Protein AF-G0Z186-F1 (afdb_monomer_lite)

Sequence (273 aa):
EGEIAPLYVSLSRSAPLPSEDYVRVVALSGAGDVSSDAPCVQKNARTDGNWKNGSCIQNLAESEGNEPVRHDFALHLRGARNCRLLDTMLDAYDLHMGAIDRDAIDGIAENKADRTGKDALGHLPPVVLPQATYKGCKALFLYLELITTRVPTTISKPLRAPIEELLQPWEMNFLLKDCMDDTTSRAISQQMNDGKESKTKGRKSVGDARTAYYSVIVNNAPESLNLITELAMLSDFLIVEPLRQLTCAFLASLALGASSEAELLRLCGLSRP

Structure (mmCIF, N/CA/C/O backbone):
data_AF-G0Z186-F1
#
_entry.id   AF-G0Z186-F1
#
loop_
_atom_site.group_PDB
_atom_site.id
_atom_site.type_symbol
_atom_site.label_atom_id
_atom_site.label_alt_id
_atom_site.label_comp_id
_atom_site.label_asym_id
_atom_site.label_entity_id
_atom_site.label_seq_id
_atom_site.pdbx_PDB_ins_code
_atom_site.Cartn_x
_atom_site.Cartn_y
_atom_site.Cartn_z
_atom_site.occupancy
_atom_site.B_iso_or_equiv
_atom_site.auth_seq_id
_atom_site.auth_comp_id
_atom_site.auth_asym_id
_atom_site.auth_atom_id
_atom_site.pdbx_PDB_model_num
ATOM 1 N N . GLU A 1 1 ? 12.779 22.677 -17.605 1.00 41.62 1 GLU A N 1
ATOM 2 C CA . GLU A 1 1 ? 12.864 21.599 -16.599 1.00 41.62 1 GLU A CA 1
ATOM 3 C C . GLU A 1 1 ? 12.148 20.396 -17.191 1.00 41.62 1 GLU A C 1
ATOM 5 O O . GLU A 1 1 ? 11.053 20.579 -17.705 1.00 41.62 1 GLU A O 1
ATOM 10 N N . GLY A 1 2 ? 12.810 19.241 -17.294 1.00 51.91 2 GLY A N 1
ATOM 11 C CA . GLY A 1 2 ? 12.202 18.046 -17.889 1.00 51.91 2 GLY A CA 1
ATOM 12 C C . GLY A 1 2 ? 11.134 17.475 -16.960 1.00 51.91 2 GLY A C 1
ATOM 13 O O . GLY A 1 2 ? 11.354 17.405 -15.753 1.00 51.91 2 GLY A O 1
ATOM 14 N N . GLU A 1 3 ? 9.980 17.109 -17.511 1.00 77.81 3 GLU A N 1
ATOM 15 C CA . GLU A 1 3 ? 8.891 16.479 -16.766 1.00 77.81 3 GLU A CA 1
ATOM 16 C C . GLU A 1 3 ? 9.373 15.138 -16.191 1.00 77.81 3 GLU A C 1
ATOM 18 O O . GLU A 1 3 ? 9.884 14.280 -16.912 1.00 77.81 3 GLU A O 1
ATOM 23 N N . ILE A 1 4 ? 9.275 14.977 -14.869 1.00 83.25 4 ILE A N 1
ATOM 24 C CA . ILE A 1 4 ? 9.652 13.737 -14.190 1.00 83.25 4 ILE A CA 1
ATOM 25 C C . ILE A 1 4 ? 8.641 12.665 -14.609 1.00 83.25 4 ILE A C 1
ATOM 27 O O . ILE A 1 4 ? 7.452 12.805 -14.330 1.00 83.25 4 ILE A O 1
ATOM 31 N N . ALA A 1 5 ? 9.110 11.591 -15.253 1.00 89.31 5 ALA A N 1
ATOM 32 C CA . ALA A 1 5 ? 8.256 10.489 -15.706 1.00 89.31 5 ALA A CA 1
ATOM 33 C C . ALA A 1 5 ? 7.377 9.951 -14.554 1.00 89.31 5 ALA A C 1
ATOM 35 O O . ALA A 1 5 ? 7.828 9.973 -13.410 1.00 89.31 5 ALA A O 1
ATOM 36 N N . PRO A 1 6 ? 6.146 9.469 -14.781 1.00 92.25 6 PRO A N 1
ATOM 37 C CA . PRO A 1 6 ? 5.281 8.979 -13.703 1.00 92.25 6 PRO A CA 1
ATOM 38 C C . PRO A 1 6 ? 5.853 7.717 -13.043 1.00 92.25 6 PRO A C 1
ATOM 40 O O . PRO A 1 6 ? 6.508 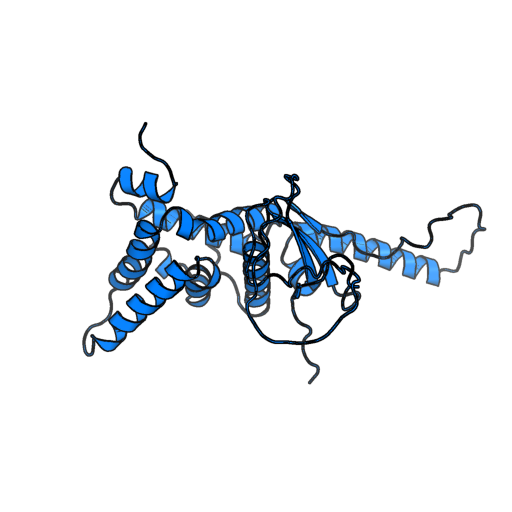6.910 -13.705 1.00 92.25 6 PRO A O 1
ATOM 43 N N . LEU A 1 7 ? 5.602 7.511 -11.742 1.00 93.44 7 LEU A N 1
ATOM 44 C CA . LEU A 1 7 ? 6.118 6.317 -11.060 1.00 93.44 7 LEU A CA 1
ATOM 45 C C . LEU A 1 7 ? 5.463 5.037 -11.583 1.00 93.44 7 LEU A C 1
ATOM 47 O O . LEU A 1 7 ? 6.131 4.013 -11.687 1.00 93.44 7 LEU A O 1
ATOM 51 N N . TYR A 1 8 ? 4.178 5.091 -11.924 1.00 95.44 8 TYR A N 1
ATOM 52 C CA . TYR A 1 8 ? 3.479 3.964 -12.517 1.00 95.44 8 TYR A CA 1
ATOM 53 C C . TYR A 1 8 ? 2.486 4.403 -13.592 1.00 95.44 8 TYR A C 1
ATOM 55 O O . TYR A 1 8 ? 2.009 5.538 -13.593 1.00 95.44 8 TYR A O 1
ATOM 63 N N . VAL A 1 9 ? 2.162 3.481 -14.497 1.00 94.06 9 VAL A N 1
ATOM 64 C CA . VAL A 1 9 ? 1.133 3.649 -15.529 1.00 94.06 9 VAL A CA 1
ATOM 65 C C . VAL A 1 9 ? 0.313 2.365 -15.619 1.00 94.06 9 VAL A C 1
ATOM 67 O O . VAL A 1 9 ? 0.881 1.280 -15.733 1.00 94.06 9 VAL A O 1
ATOM 70 N N . SER A 1 10 ? -1.016 2.465 -15.585 1.00 94.56 10 SER A N 1
ATOM 71 C CA . SER A 1 10 ? -1.890 1.320 -15.865 1.00 94.56 10 SER A CA 1
ATOM 72 C C . SER A 1 10 ? -1.813 0.952 -17.347 1.00 94.56 10 SER A C 1
ATOM 74 O O . SER A 1 10 ? -1.922 1.815 -18.218 1.00 94.56 10 SER A O 1
ATOM 76 N N . LEU A 1 11 ? -1.640 -0.331 -17.643 1.00 91.38 11 LEU A N 1
ATOM 77 C CA . LEU A 1 11 ? -1.480 -0.845 -18.998 1.00 91.38 11 LEU A CA 1
ATOM 78 C C . LEU A 1 11 ? -2.662 -1.724 -19.395 1.00 91.38 11 LEU A C 1
ATOM 80 O O . LEU A 1 11 ? -3.276 -2.405 -18.575 1.00 91.38 11 LEU A O 1
ATOM 84 N N . SER A 1 12 ? -2.925 -1.792 -20.699 1.00 89.31 12 SER A N 1
ATOM 85 C CA . SER A 1 12 ? -3.661 -2.927 -21.248 1.00 89.31 12 SER A CA 1
ATOM 86 C C . SER A 1 12 ? -2.749 -4.165 -21.304 1.00 89.31 12 SER A C 1
ATOM 88 O O . SER A 1 12 ? -1.520 -4.053 -21.351 1.00 89.31 12 SER A O 1
ATOM 90 N N . ARG A 1 13 ? -3.350 -5.365 -21.318 1.00 83.56 13 ARG A N 1
ATOM 91 C CA . ARG A 1 13 ? -2.680 -6.681 -21.182 1.00 83.56 13 ARG A CA 1
ATOM 92 C C . ARG A 1 13 ? -1.491 -6.916 -22.130 1.00 83.56 13 ARG A C 1
ATOM 94 O O . ARG A 1 13 ? -0.642 -7.756 -21.848 1.00 83.56 13 ARG A O 1
ATOM 101 N N . SER A 1 14 ? -1.431 -6.195 -23.247 1.00 83.69 14 SER A N 1
ATOM 102 C CA . SER A 1 14 ? -0.386 -6.308 -24.270 1.00 83.69 14 SER A CA 1
ATOM 103 C C . SER A 1 14 ? 0.192 -4.962 -24.721 1.00 83.69 14 SER A C 1
ATOM 105 O O . SER A 1 14 ? 0.890 -4.922 -25.731 1.00 83.69 14 SER A O 1
ATOM 107 N N . ALA A 1 15 ? -0.107 -3.855 -24.030 1.00 88.88 15 ALA A N 1
ATOM 108 C CA . ALA A 1 15 ? 0.520 -2.569 -24.348 1.00 88.88 15 ALA A CA 1
ATOM 109 C C . ALA A 1 15 ? 2.038 -2.658 -24.136 1.00 88.88 15 ALA A C 1
ATOM 111 O O . ALA A 1 15 ? 2.442 -3.303 -23.174 1.00 88.88 15 ALA A O 1
ATOM 112 N N . PRO A 1 16 ? 2.886 -2.027 -24.964 1.00 89.25 16 PRO A N 1
ATOM 113 C CA . PRO A 1 16 ? 4.318 -1.935 -24.681 1.00 89.25 16 PRO A CA 1
ATOM 114 C C . PRO A 1 16 ? 4.583 -1.136 -23.395 1.00 89.25 16 PRO A C 1
ATOM 116 O O . PRO A 1 16 ? 3.726 -0.381 -22.929 1.00 89.25 16 PRO A O 1
ATOM 119 N N . LEU A 1 17 ? 5.768 -1.320 -22.807 1.00 91.00 17 LEU A N 1
ATOM 120 C CA . LEU A 1 17 ? 6.222 -0.464 -21.709 1.00 91.00 17 LEU A CA 1
ATOM 121 C C . LEU A 1 17 ? 6.511 0.956 -22.235 1.00 91.00 17 LEU A C 1
ATOM 123 O O . LEU A 1 17 ? 6.906 1.088 -23.394 1.00 91.00 17 LEU A O 1
ATOM 127 N N . PRO A 1 18 ? 6.329 2.009 -21.414 1.00 90.75 18 PRO A N 1
ATOM 128 C CA . PRO A 1 18 ? 6.588 3.385 -21.845 1.00 90.75 18 PRO A CA 1
ATOM 129 C C . PRO A 1 18 ? 8.048 3.643 -22.243 1.00 90.75 18 PRO A C 1
ATOM 131 O O . PRO A 1 18 ? 8.306 4.374 -23.196 1.00 90.75 18 PRO A O 1
ATOM 134 N N . SER A 1 19 ? 8.992 3.044 -21.516 1.00 90.50 19 SER A N 1
ATOM 135 C CA . SER A 1 19 ? 10.431 3.064 -21.793 1.00 90.50 19 SER A CA 1
ATOM 136 C C . SER A 1 19 ? 11.108 1.857 -21.130 1.00 90.50 19 SER A C 1
ATOM 138 O O . SER A 1 19 ? 10.454 1.075 -20.434 1.00 90.50 19 SER A O 1
ATOM 140 N N . GLU A 1 20 ? 12.419 1.719 -21.329 1.00 87.00 20 GLU A N 1
ATOM 141 C CA . GLU A 1 20 ? 13.260 0.706 -20.673 1.00 87.00 20 GLU A CA 1
ATOM 142 C C . GLU A 1 20 ? 13.394 0.934 -19.156 1.00 87.00 20 GLU A C 1
ATOM 144 O O . GLU A 1 20 ? 13.693 0.005 -18.410 1.00 87.00 20 GLU A O 1
ATOM 149 N N . ASP A 1 21 ? 13.064 2.138 -18.675 1.00 90.38 21 ASP A N 1
ATOM 150 C CA . ASP A 1 21 ? 13.058 2.497 -17.252 1.00 90.38 21 ASP A CA 1
ATOM 151 C C . ASP A 1 21 ? 11.814 2.002 -16.501 1.00 90.38 21 ASP A C 1
ATOM 153 O O . ASP A 1 21 ? 11.547 2.441 -15.374 1.00 90.38 21 ASP A O 1
ATOM 157 N N . TYR A 1 22 ? 11.039 1.094 -17.095 1.00 92.81 22 TYR A N 1
ATOM 158 C CA . TYR A 1 22 ? 9.865 0.488 -16.481 1.00 92.81 22 TYR A CA 1
ATOM 159 C C . TYR A 1 22 ? 9.968 -1.034 -16.463 1.00 92.81 22 TYR A C 1
ATOM 161 O O . TYR A 1 22 ? 10.410 -1.666 -17.415 1.00 92.81 22 TYR A O 1
ATOM 169 N N . VAL A 1 23 ? 9.459 -1.635 -15.391 1.00 92.75 23 VAL A N 1
ATOM 170 C CA . VAL A 1 23 ? 9.206 -3.072 -15.287 1.00 92.75 23 VAL A CA 1
ATOM 171 C C . VAL A 1 23 ? 7.702 -3.325 -15.334 1.00 92.75 23 VAL A C 1
ATOM 173 O O . VAL A 1 23 ? 6.908 -2.567 -14.770 1.00 92.75 23 VAL A O 1
ATOM 176 N N . ARG A 1 24 ? 7.283 -4.396 -16.015 1.00 94.44 24 ARG A N 1
ATOM 177 C CA . ARG A 1 24 ? 5.875 -4.807 -16.004 1.00 94.44 24 ARG A CA 1
ATOM 178 C C . ARG A 1 24 ? 5.545 -5.478 -14.676 1.00 94.44 24 ARG A C 1
ATOM 180 O O . ARG A 1 24 ? 6.165 -6.478 -14.330 1.00 94.44 24 ARG A O 1
ATOM 187 N N . VAL A 1 25 ? 4.518 -4.991 -13.993 1.00 94.50 25 VAL A N 1
ATOM 188 C CA . VAL A 1 25 ? 3.918 -5.635 -12.820 1.00 94.50 25 VAL A CA 1
ATOM 189 C C . VAL A 1 25 ? 2.532 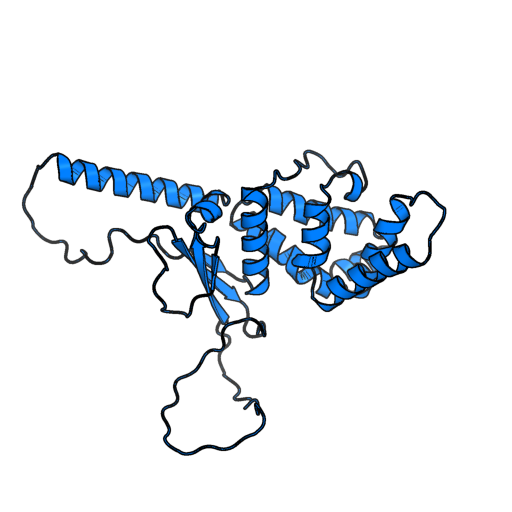-6.142 -13.206 1.00 94.50 25 VAL A C 1
ATOM 191 O O . VAL A 1 25 ? 1.738 -5.408 -13.787 1.00 94.50 25 VAL A O 1
ATOM 194 N N . VAL A 1 26 ? 2.247 -7.407 -12.919 1.00 94.31 26 VAL A N 1
ATOM 195 C CA . VAL A 1 26 ? 0.994 -8.089 -13.247 1.00 94.31 26 VAL A CA 1
ATOM 196 C C . VAL A 1 26 ? 0.317 -8.502 -11.950 1.00 94.31 26 VAL A C 1
ATOM 198 O O . VAL A 1 26 ? 0.780 -9.416 -11.274 1.00 94.31 26 VAL A O 1
ATOM 201 N N . ALA A 1 27 ? -0.783 -7.844 -11.611 1.00 94.25 27 ALA A N 1
ATOM 202 C CA . ALA A 1 27 ? -1.617 -8.192 -10.472 1.00 94.25 27 ALA A CA 1
ATOM 203 C C . ALA A 1 27 ? -2.706 -9.179 -10.899 1.00 94.25 27 ALA A C 1
ATOM 205 O O . ALA A 1 27 ? -3.313 -9.019 -11.962 1.00 94.25 27 ALA A O 1
ATOM 206 N N . LEU A 1 28 ? -2.924 -10.211 -10.087 1.00 92.31 28 LEU A N 1
ATOM 207 C CA . LEU A 1 28 ? -3.943 -11.233 -10.317 1.00 92.31 28 LEU A CA 1
ATOM 208 C C . LEU A 1 28 ? -4.931 -11.230 -9.149 1.00 92.31 28 LEU A C 1
ATOM 210 O O . LEU A 1 28 ? -4.576 -11.702 -8.073 1.00 92.31 28 LEU A O 1
ATOM 214 N N . SER A 1 29 ? -6.154 -10.747 -9.353 1.00 90.25 29 SER A N 1
ATOM 215 C CA . SER A 1 29 ? -7.213 -10.727 -8.338 1.00 90.25 29 SER A CA 1
ATOM 216 C C . SER A 1 29 ? -8.284 -11.793 -8.590 1.00 90.25 29 SER A C 1
ATOM 218 O O . SER A 1 29 ? -8.314 -12.450 -9.633 1.00 90.25 29 SER A O 1
ATOM 220 N N . GLY A 1 30 ? -9.146 -12.034 -7.599 1.00 84.75 30 GLY A N 1
ATOM 221 C CA . GLY A 1 30 ? -10.257 -12.980 -7.729 1.00 84.75 30 GLY A CA 1
ATOM 222 C C . GLY A 1 30 ? -11.355 -12.470 -8.671 1.00 84.75 30 GLY A C 1
ATOM 223 O O . GLY A 1 30 ? -11.516 -11.267 -8.850 1.00 84.75 30 GLY A O 1
ATOM 224 N N . ALA A 1 31 ? -12.163 -13.380 -9.224 1.00 69.06 31 ALA A N 1
ATOM 225 C CA . ALA A 1 31 ? -13.213 -13.076 -10.209 1.00 69.06 31 ALA A CA 1
ATOM 226 C C . ALA A 1 31 ? -14.277 -12.045 -9.755 1.00 69.06 31 ALA A C 1
ATOM 228 O O . ALA A 1 31 ? -14.996 -11.501 -10.589 1.00 69.06 31 ALA A O 1
ATOM 229 N N . GLY A 1 32 ? -14.382 -11.762 -8.450 1.00 62.66 32 GLY A N 1
ATOM 230 C CA . GLY A 1 32 ? -15.297 -10.761 -7.884 1.00 62.66 32 GLY A CA 1
ATOM 231 C C . GLY A 1 32 ? -14.723 -9.343 -7.749 1.00 62.66 32 GLY A C 1
ATOM 232 O O . GLY A 1 32 ? -15.467 -8.429 -7.401 1.00 62.66 32 GLY A O 1
ATOM 233 N N . ASP A 1 33 ? -13.430 -9.136 -8.009 1.00 61.00 33 ASP A N 1
ATOM 234 C CA . ASP A 1 33 ? -12.765 -7.837 -7.861 1.00 61.00 33 ASP A CA 1
ATOM 235 C C . ASP A 1 33 ? -12.838 -7.029 -9.167 1.00 61.00 33 ASP A C 1
ATOM 237 O O . ASP A 1 33 ? -11.895 -6.953 -9.954 1.00 61.00 33 ASP A O 1
ATOM 241 N N . VAL A 1 34 ? -14.009 -6.444 -9.435 1.00 57.22 34 VAL A N 1
ATOM 242 C CA . VAL A 1 34 ? -14.207 -5.533 -10.571 1.00 57.22 34 VAL A CA 1
ATOM 243 C C . VAL A 1 34 ? -14.101 -4.094 -10.072 1.00 57.22 34 VAL A C 1
ATOM 245 O O . VAL A 1 34 ? -15.082 -3.478 -9.660 1.00 57.22 34 VAL A O 1
ATOM 248 N N . SER A 1 35 ? -12.892 -3.534 -10.107 1.00 57.22 35 SER A N 1
ATOM 249 C CA . SER A 1 35 ? -12.695 -2.108 -9.829 1.00 57.22 35 SER A CA 1
ATOM 250 C C . SER A 1 35 ? -13.291 -1.249 -10.953 1.00 57.22 35 SER A C 1
ATOM 252 O O . SER A 1 35 ? -12.921 -1.405 -12.116 1.00 57.22 35 SER A O 1
ATOM 254 N N . SER A 1 36 ? -14.157 -0.287 -10.607 1.00 50.50 36 SER A N 1
ATOM 255 C CA . SER A 1 36 ? -14.698 0.708 -11.556 1.00 50.50 36 SER A CA 1
ATOM 256 C C . SER A 1 36 ? -13.617 1.605 -12.180 1.00 50.50 36 SER A C 1
ATOM 258 O O . SER A 1 36 ? -13.869 2.223 -13.212 1.00 50.50 36 SER A O 1
ATOM 260 N N . ASP A 1 37 ? -12.433 1.675 -11.562 1.00 52.28 37 ASP A N 1
ATOM 261 C CA . ASP A 1 37 ? -11.278 2.451 -12.032 1.00 52.28 37 ASP A CA 1
ATOM 262 C C . ASP A 1 37 ? -10.345 1.643 -12.952 1.00 52.28 37 ASP A C 1
ATOM 264 O O . ASP A 1 37 ? -9.356 2.182 -13.458 1.00 52.28 37 ASP A O 1
ATOM 268 N N . ALA A 1 38 ? -10.603 0.345 -13.148 1.00 53.50 38 ALA A N 1
ATOM 269 C CA . ALA A 1 38 ? -9.823 -0.456 -14.079 1.00 53.50 38 ALA A CA 1
ATOM 270 C C . ALA A 1 38 ? -10.178 -0.055 -15.525 1.00 53.50 38 ALA A C 1
ATOM 272 O O . ALA A 1 38 ? -11.363 0.087 -15.845 1.00 53.50 38 ALA A O 1
ATOM 273 N N . PRO A 1 39 ? -9.194 0.118 -16.431 1.00 46.00 39 PRO A N 1
ATOM 274 C CA . PRO A 1 39 ? -9.487 0.393 -17.831 1.00 46.00 39 PRO A CA 1
ATOM 275 C C . PRO A 1 39 ? -10.373 -0.723 -18.397 1.00 46.00 39 PRO A C 1
ATOM 277 O O . PRO A 1 39 ? -10.009 -1.899 -18.376 1.00 46.00 39 PRO A O 1
ATOM 280 N N . CYS A 1 40 ? -11.567 -0.342 -18.858 1.00 39.34 40 CYS A N 1
ATOM 281 C CA . CYS A 1 40 ? -12.573 -1.276 -19.346 1.00 39.34 40 CYS A CA 1
ATOM 282 C C . CYS A 1 40 ? -12.013 -2.167 -20.467 1.00 39.34 40 CYS A C 1
ATOM 284 O O . CYS A 1 40 ? -11.443 -1.695 -21.454 1.00 39.34 40 CYS A O 1
ATOM 286 N N . VAL A 1 41 ? -12.177 -3.482 -20.313 1.00 42.69 41 VAL A N 1
ATOM 287 C CA . VAL A 1 41 ? -11.802 -4.465 -21.330 1.00 42.69 41 VAL A CA 1
ATOM 288 C C . VAL A 1 41 ? -12.782 -4.332 -22.495 1.00 42.69 41 VAL A C 1
ATOM 290 O O . VAL A 1 41 ? -13.870 -4.904 -22.473 1.00 42.69 41 VAL A O 1
ATOM 293 N N . GLN A 1 42 ? -12.409 -3.586 -23.534 1.00 34.31 42 GLN A N 1
ATOM 294 C CA . GLN A 1 42 ? -13.113 -3.659 -24.811 1.00 34.31 42 GLN A CA 1
ATOM 295 C C . GLN A 1 42 ? -12.794 -5.013 -25.455 1.00 34.31 42 GLN A C 1
ATOM 297 O O . GLN A 1 42 ? -11.781 -5.189 -26.133 1.00 34.31 42 GLN A O 1
ATOM 302 N N . LYS A 1 43 ? -13.659 -6.008 -25.227 1.00 36.03 43 LYS A N 1
ATOM 303 C CA . LYS A 1 43 ? -13.730 -7.172 -26.113 1.00 36.03 43 LYS A CA 1
ATOM 304 C C . LYS A 1 43 ? -14.195 -6.654 -27.474 1.00 36.03 43 LYS A C 1
ATOM 306 O O . LYS A 1 43 ? -15.353 -6.280 -27.633 1.00 36.03 43 LYS A O 1
ATOM 311 N N . ASN A 1 44 ? -13.283 -6.617 -28.442 1.00 31.12 44 ASN A N 1
ATOM 312 C CA . ASN A 1 44 ? -13.578 -6.285 -29.834 1.00 31.12 44 ASN A CA 1
ATOM 313 C C . ASN A 1 44 ? -14.512 -7.344 -30.443 1.00 31.12 44 ASN A C 1
ATOM 315 O O . ASN A 1 44 ? -14.057 -8.284 -31.093 1.00 31.12 44 ASN A O 1
ATOM 319 N N . ALA A 1 45 ? -15.820 -7.193 -30.247 1.00 34.00 45 ALA A N 1
ATOM 320 C CA . ALA A 1 45 ? -16.820 -7.850 -31.072 1.00 34.00 45 ALA A CA 1
ATOM 321 C C . ALA A 1 45 ? -17.041 -6.979 -32.314 1.00 34.00 45 ALA A C 1
ATOM 323 O O . ALA A 1 45 ? -17.610 -5.890 -32.245 1.00 34.00 45 ALA A O 1
ATOM 324 N N . ARG A 1 46 ? -16.532 -7.446 -33.457 1.00 40.09 46 ARG A N 1
ATOM 325 C CA . ARG A 1 46 ? -16.867 -6.893 -34.771 1.00 40.09 46 ARG A CA 1
ATOM 326 C C . ARG A 1 46 ? -18.364 -7.087 -35.007 1.00 40.09 46 ARG A C 1
ATOM 328 O O . ARG A 1 46 ? -18.789 -8.222 -35.187 1.00 40.09 46 ARG A O 1
ATOM 335 N N . THR A 1 47 ? -19.119 -5.998 -35.071 1.00 33.66 47 THR A N 1
ATOM 336 C CA . THR A 1 47 ? -20.421 -5.978 -35.747 1.00 33.66 47 THR A CA 1
ATOM 337 C C . THR A 1 47 ? -20.739 -4.558 -36.187 1.00 33.66 47 THR A C 1
ATOM 339 O O . THR A 1 47 ? -20.733 -3.629 -35.382 1.00 33.66 47 THR A O 1
ATOM 342 N N . ASP A 1 48 ? -20.965 -4.416 -37.488 1.00 36.34 48 ASP A N 1
ATOM 343 C CA . ASP A 1 48 ? -21.425 -3.210 -38.161 1.00 36.34 48 ASP A CA 1
ATOM 344 C C . ASP A 1 48 ? -22.771 -2.718 -37.607 1.00 36.34 48 ASP A C 1
ATOM 346 O O . ASP A 1 48 ? -23.662 -3.521 -37.333 1.00 36.34 48 ASP A O 1
ATOM 350 N N . GLY A 1 49 ? -22.957 -1.393 -37.553 1.00 31.80 49 GLY A N 1
ATOM 351 C CA . GLY A 1 49 ? -24.294 -0.790 -37.609 1.00 31.80 49 GLY A CA 1
ATOM 352 C C . GLY A 1 49 ? -24.650 0.241 -36.532 1.00 31.80 49 GLY A C 1
ATOM 353 O O . GLY A 1 49 ? -25.076 -0.110 -35.444 1.00 31.80 49 GLY A O 1
ATOM 354 N N . ASN A 1 50 ? -24.598 1.510 -36.948 1.00 29.03 50 ASN A N 1
ATOM 355 C CA . ASN A 1 50 ? -25.536 2.614 -36.677 1.00 29.03 50 ASN A CA 1
ATOM 356 C C . ASN A 1 50 ? -25.824 3.101 -35.231 1.00 29.03 50 ASN A C 1
ATOM 358 O O . ASN A 1 50 ? -26.177 2.363 -34.320 1.00 29.03 50 ASN A O 1
ATOM 362 N N . TRP A 1 51 ? -25.749 4.424 -35.065 1.00 39.47 51 TRP A N 1
ATOM 363 C CA . TRP A 1 51 ? -25.905 5.178 -33.816 1.00 39.47 51 TRP A CA 1
ATOM 364 C C . TRP A 1 51 ? -27.333 5.171 -33.240 1.00 39.47 51 TRP A C 1
ATOM 366 O O . TRP A 1 51 ? -28.286 5.366 -33.996 1.00 39.47 51 TRP A O 1
ATOM 376 N N . LYS A 1 52 ? -27.462 5.138 -31.897 1.00 29.53 52 LYS A N 1
ATOM 377 C CA . LYS A 1 52 ? -28.219 6.121 -31.076 1.00 29.53 52 LYS A CA 1
ATOM 378 C C . LYS A 1 52 ? -28.171 5.810 -29.564 1.00 29.53 52 LYS A C 1
ATOM 380 O O . LYS A 1 52 ? -28.168 4.659 -29.161 1.00 29.53 52 LYS A O 1
ATOM 385 N N . ASN A 1 53 ? -28.139 6.891 -28.778 1.00 33.59 53 ASN A N 1
ATOM 386 C CA . ASN A 1 53 ? -28.236 7.040 -27.316 1.00 33.59 53 ASN A CA 1
ATOM 387 C C . ASN A 1 53 ? -28.765 5.863 -26.470 1.00 33.59 53 ASN A C 1
ATOM 389 O O . ASN A 1 53 ? -29.848 5.350 -26.729 1.00 33.59 53 ASN A O 1
ATOM 393 N N . GLY A 1 54 ? -28.135 5.682 -25.302 1.00 27.69 54 GLY A N 1
ATOM 394 C CA . GLY A 1 54 ? -28.832 5.306 -24.068 1.00 27.69 54 GLY A CA 1
ATOM 395 C C . GLY A 1 54 ? -28.309 4.054 -23.373 1.00 27.69 54 GLY A C 1
ATOM 396 O O . GLY A 1 54 ? -28.312 2.981 -23.953 1.00 27.69 54 GLY A O 1
ATOM 397 N N . SER A 1 55 ? -27.981 4.220 -22.087 1.00 28.23 55 SER A N 1
ATOM 398 C CA . SER A 1 55 ? -27.859 3.170 -21.071 1.00 28.23 55 SER A CA 1
ATOM 399 C C . SER A 1 55 ? -26.782 2.106 -21.312 1.00 28.23 55 SER A C 1
ATOM 401 O O . SER A 1 55 ? -26.895 1.245 -22.180 1.00 28.23 55 SER A O 1
ATOM 403 N N . CYS A 1 56 ? -25.756 2.114 -20.459 1.00 30.72 56 CYS A N 1
ATOM 404 C CA . CYS A 1 56 ? -24.866 0.973 -20.273 1.00 30.72 56 CYS A CA 1
ATOM 405 C C . CYS A 1 56 ? -25.682 -0.173 -19.645 1.00 30.72 56 CYS A C 1
ATOM 407 O O . CYS A 1 56 ? -25.712 -0.340 -18.427 1.00 30.72 56 CYS A O 1
ATOM 409 N N . ILE A 1 57 ? -26.429 -0.907 -20.473 1.00 33.00 57 ILE A N 1
ATOM 410 C CA . ILE A 1 57 ? -27.077 -2.153 -20.075 1.00 33.00 57 ILE A CA 1
ATOM 411 C C . ILE A 1 57 ? -25.965 -3.189 -19.940 1.00 33.00 57 ILE A C 1
ATOM 413 O O . ILE A 1 57 ? -25.390 -3.652 -20.925 1.00 33.00 57 ILE A O 1
ATOM 417 N N . GLN A 1 58 ? -25.644 -3.501 -18.686 1.00 38.94 58 GLN A N 1
ATOM 418 C CA . GLN A 1 58 ? -24.816 -4.632 -18.301 1.00 38.94 58 GLN A CA 1
ATOM 419 C C . GLN A 1 58 ? -25.515 -5.909 -18.769 1.00 38.94 58 GLN A C 1
ATOM 421 O O . GLN A 1 58 ? -26.472 -6.369 -18.149 1.00 38.94 58 GLN A O 1
ATOM 426 N N . ASN A 1 59 ? -25.045 -6.488 -19.870 1.00 30.33 59 ASN A N 1
ATOM 427 C CA . ASN A 1 59 ? -25.364 -7.873 -20.166 1.00 30.33 59 ASN A CA 1
ATOM 428 C C . ASN A 1 59 ? -24.513 -8.742 -19.242 1.00 30.33 59 ASN A C 1
ATOM 430 O O . ASN A 1 59 ? -23.324 -8.957 -19.479 1.00 30.33 59 ASN A O 1
ATOM 434 N N . LEU A 1 60 ? -25.169 -9.195 -18.173 1.00 41.66 60 LEU A N 1
ATOM 435 C CA . LEU A 1 60 ? -24.829 -10.377 -17.398 1.00 41.66 60 LEU A CA 1
ATOM 436 C C . LEU A 1 60 ? -24.751 -11.559 -18.381 1.00 41.66 60 LEU A C 1
ATOM 438 O O . LEU A 1 60 ? -25.746 -12.209 -18.687 1.00 41.66 60 LEU A O 1
ATOM 442 N N . ALA A 1 61 ? -23.576 -11.783 -18.953 1.00 33.31 61 ALA A N 1
ATOM 443 C CA . ALA A 1 61 ? -23.223 -13.082 -19.487 1.00 33.31 61 ALA A CA 1
ATOM 444 C C . ALA A 1 61 ? -22.373 -13.737 -18.407 1.00 33.31 61 ALA A C 1
ATOM 446 O O . ALA A 1 61 ? -21.232 -13.332 -18.180 1.00 33.31 61 ALA A O 1
ATOM 447 N N . GLU A 1 62 ? -22.988 -14.685 -17.706 1.00 39.94 62 GLU A N 1
ATOM 448 C CA . GLU A 1 62 ? -22.332 -15.659 -16.844 1.00 39.94 62 GLU A CA 1
ATOM 449 C C . GLU A 1 62 ? -21.135 -16.239 -17.606 1.00 39.94 62 GLU A C 1
ATOM 451 O O . GLU A 1 62 ? -21.274 -17.077 -18.495 1.00 39.94 62 GLU A O 1
ATOM 456 N N . SER A 1 63 ? -19.943 -15.720 -17.318 1.00 35.59 63 SER A N 1
ATOM 457 C CA . SER A 1 63 ? -18.709 -16.336 -17.774 1.00 35.59 63 SER A CA 1
ATOM 458 C C . SER A 1 63 ? -18.405 -17.436 -16.775 1.00 35.59 63 SER A C 1
ATOM 460 O O . SER A 1 63 ? -17.832 -17.183 -15.717 1.00 35.59 63 SER A O 1
ATOM 462 N N . GLU A 1 64 ? -18.816 -18.656 -17.108 1.00 41.62 64 GLU A N 1
ATOM 463 C CA . GLU A 1 64 ? -18.208 -19.864 -16.564 1.00 41.62 64 GLU A CA 1
ATOM 464 C C . GLU A 1 64 ? -16.686 -19.740 -16.714 1.00 41.62 64 GLU A C 1
ATOM 466 O O . GLU A 1 64 ? -16.143 -19.737 -17.818 1.00 41.62 64 GLU A O 1
ATOM 471 N N . GLY A 1 65 ? -15.995 -19.539 -15.596 1.00 42.78 65 GLY A N 1
ATOM 472 C CA . GLY A 1 65 ? -14.554 -19.350 -15.583 1.00 42.78 65 GLY A CA 1
ATOM 473 C C . GLY A 1 65 ? -14.128 -18.620 -14.327 1.00 42.78 65 GLY A C 1
ATOM 474 O O . GLY A 1 65 ? -14.152 -17.397 -14.268 1.00 42.78 65 GLY A O 1
ATOM 475 N N . ASN A 1 66 ? -13.689 -19.389 -13.336 1.00 61.34 66 ASN A N 1
ATOM 476 C CA . ASN A 1 66 ? -13.032 -18.929 -12.113 1.00 61.34 66 ASN A CA 1
ATOM 477 C C . ASN A 1 66 ? -11.626 -18.348 -12.420 1.00 61.34 66 ASN A C 1
ATOM 479 O O . ASN A 1 66 ? -10.667 -18.598 -11.692 1.00 61.34 66 ASN A O 1
ATOM 483 N N . GLU A 1 67 ? -11.465 -17.679 -13.569 1.00 74.12 67 GLU A N 1
ATOM 484 C CA . GLU A 1 67 ? -10.190 -17.130 -14.008 1.00 74.12 67 GLU A CA 1
ATOM 485 C C . GLU A 1 67 ? -9.871 -15.869 -13.199 1.00 74.12 67 GLU A C 1
ATOM 487 O O . GLU A 1 67 ? -10.745 -15.016 -13.012 1.00 74.12 67 GLU A O 1
ATOM 492 N N . PRO A 1 68 ? -8.626 -15.728 -12.715 1.00 82.19 68 PRO A N 1
ATOM 493 C CA . PRO A 1 68 ? -8.220 -14.529 -12.007 1.00 82.19 68 PRO A CA 1
ATOM 494 C C . PRO A 1 68 ? -8.292 -13.312 -12.935 1.00 82.19 68 PRO A C 1
ATOM 496 O O . PRO A 1 68 ? -7.871 -13.361 -14.096 1.00 82.19 68 PRO A O 1
ATOM 499 N N . VAL A 1 69 ? -8.796 -12.197 -12.408 1.00 89.75 69 VAL A N 1
ATOM 500 C CA . VAL A 1 69 ? -8.794 -10.913 -13.107 1.00 89.75 69 VAL A CA 1
ATOM 501 C C . VAL A 1 69 ? -7.357 -10.404 -13.145 1.00 89.75 69 VAL A C 1
ATOM 503 O O . VAL A 1 69 ? -6.662 -10.359 -12.133 1.00 89.75 69 VAL A O 1
ATOM 506 N N . ARG A 1 70 ? -6.881 -10.058 -14.341 1.00 91.75 70 ARG A N 1
ATOM 507 C CA . ARG A 1 70 ? -5.500 -9.629 -14.573 1.00 91.75 70 ARG A CA 1
ATOM 508 C C . ARG A 1 70 ? -5.428 -8.119 -14.781 1.00 91.75 70 ARG A C 1
ATOM 510 O O . ARG A 1 70 ? -6.072 -7.597 -15.692 1.00 91.75 70 ARG A O 1
ATOM 517 N N . HIS A 1 71 ? -4.569 -7.455 -14.014 1.00 93.75 71 HIS A N 1
ATOM 518 C CA . HIS A 1 71 ? -4.244 -6.039 -14.166 1.00 93.75 71 HIS A CA 1
ATOM 519 C C . HIS A 1 71 ? -2.754 -5.864 -14.455 1.00 93.75 71 HIS A C 1
ATOM 521 O O . HIS A 1 71 ? -1.908 -6.378 -13.725 1.00 93.75 71 HIS A O 1
ATOM 527 N N . ASP A 1 72 ? -2.429 -5.123 -15.510 1.00 94.75 72 ASP A N 1
ATOM 528 C CA . ASP A 1 72 ? -1.051 -4.860 -15.908 1.00 94.75 72 ASP A CA 1
ATOM 529 C C . ASP A 1 72 ? -0.683 -3.411 -15.573 1.00 94.75 72 ASP A C 1
ATOM 531 O O . ASP A 1 72 ? -1.445 -2.480 -15.833 1.00 94.75 72 ASP A O 1
ATOM 535 N N . PHE A 1 73 ? 0.520 -3.221 -15.046 1.00 96.38 73 PHE A N 1
ATOM 536 C CA . PHE A 1 73 ? 1.092 -1.922 -14.719 1.00 96.38 73 PHE A CA 1
ATOM 537 C C . PHE A 1 73 ? 2.521 -1.831 -15.256 1.00 96.38 73 PHE A C 1
ATOM 539 O O . PHE A 1 73 ? 3.250 -2.823 -15.286 1.00 96.38 73 PHE A O 1
ATOM 546 N N . ALA A 1 74 ? 2.938 -0.635 -15.654 1.00 95.88 74 ALA A N 1
ATOM 547 C CA . ALA A 1 74 ? 4.341 -0.272 -15.787 1.00 95.88 74 ALA A CA 1
ATOM 548 C C . ALA A 1 74 ? 4.765 0.394 -14.477 1.00 95.88 74 ALA A C 1
ATOM 550 O O . ALA A 1 74 ? 4.201 1.431 -14.141 1.00 95.88 74 ALA A O 1
ATOM 551 N N . LEU A 1 75 ? 5.737 -0.163 -13.756 1.00 96.00 75 LEU A N 1
ATOM 552 C CA . LEU A 1 75 ? 6.348 0.459 -12.578 1.00 96.00 75 LEU A CA 1
ATOM 553 C C . LEU A 1 75 ? 7.744 0.956 -12.947 1.00 96.00 75 LEU A C 1
ATOM 555 O O . LEU A 1 75 ? 8.570 0.182 -13.421 1.00 96.00 75 LEU A O 1
ATOM 559 N N . HIS A 1 76 ? 8.021 2.234 -12.729 1.00 95.06 76 HIS A N 1
ATOM 560 C CA . HIS A 1 76 ? 9.326 2.813 -13.016 1.00 95.06 76 HIS A CA 1
ATOM 561 C C . HIS A 1 76 ? 10.387 2.198 -12.092 1.00 95.06 76 HIS A C 1
ATOM 563 O O . HIS A 1 76 ? 10.152 2.042 -10.890 1.00 95.06 76 HIS A O 1
ATOM 569 N N . LEU A 1 77 ? 11.583 1.919 -12.624 1.00 92.38 77 LEU A N 1
ATOM 570 C CA . LEU A 1 77 ? 12.727 1.378 -11.880 1.00 92.38 77 LEU A CA 1
ATOM 571 C C . LEU A 1 77 ? 13.010 2.120 -10.565 1.00 92.38 77 LEU A C 1
ATOM 573 O O . LEU A 1 77 ? 13.277 1.480 -9.555 1.00 92.38 77 LEU A O 1
ATOM 577 N N . ARG A 1 78 ? 12.864 3.451 -10.524 1.00 92.19 78 ARG A N 1
ATOM 578 C CA . ARG A 1 78 ? 13.045 4.238 -9.290 1.00 92.19 78 ARG A CA 1
ATOM 579 C C . ARG A 1 78 ? 12.097 3.814 -8.157 1.00 92.19 78 ARG A C 1
ATOM 581 O O . ARG A 1 78 ? 12.465 3.866 -6.992 1.00 92.19 78 ARG A O 1
ATOM 588 N N . GLY A 1 79 ? 10.876 3.393 -8.493 1.00 92.12 79 GLY A N 1
ATOM 589 C CA . GLY A 1 79 ? 9.906 2.856 -7.540 1.00 92.12 79 GLY A CA 1
ATOM 590 C C . GLY A 1 79 ? 10.196 1.400 -7.220 1.00 92.12 79 GLY A C 1
ATOM 591 O O . GLY A 1 79 ? 10.199 1.020 -6.054 1.00 92.12 79 GLY A O 1
ATOM 592 N N . ALA A 1 80 ? 10.513 0.605 -8.242 1.00 93.12 80 ALA A N 1
ATOM 593 C CA . ALA A 1 80 ? 10.853 -0.803 -8.077 1.00 93.12 80 ALA A CA 1
ATOM 594 C C . ALA A 1 80 ? 12.053 -1.011 -7.134 1.00 93.12 80 ALA A C 1
ATOM 596 O O . ALA A 1 80 ? 11.996 -1.893 -6.288 1.00 93.12 80 ALA A O 1
ATOM 597 N N . ARG A 1 81 ? 13.075 -0.147 -7.176 1.00 92.56 81 ARG A N 1
ATOM 598 C CA . ARG A 1 81 ? 14.232 -0.197 -6.259 1.00 92.56 81 ARG A CA 1
ATOM 599 C C . ARG A 1 81 ? 13.895 0.037 -4.782 1.00 92.56 81 ARG A C 1
ATOM 601 O O . ARG A 1 81 ? 14.672 -0.321 -3.910 1.00 92.56 81 ARG A O 1
ATOM 608 N N . ASN A 1 82 ? 12.720 0.586 -4.470 1.00 92.50 82 ASN A N 1
ATOM 609 C CA . ASN A 1 82 ? 12.240 0.668 -3.085 1.00 92.50 82 ASN A CA 1
ATOM 610 C C . ASN A 1 82 ? 11.630 -0.657 -2.582 1.00 92.50 82 ASN A C 1
ATOM 612 O O . ASN A 1 82 ? 11.267 -0.772 -1.412 1.00 92.50 82 ASN A O 1
ATOM 616 N N . CYS A 1 83 ? 11.506 -1.660 -3.454 1.00 94.12 83 CYS A N 1
ATOM 617 C CA . CYS A 1 83 ? 11.079 -3.013 -3.120 1.00 94.12 83 CYS A CA 1
ATOM 618 C C . CYS A 1 83 ? 12.310 -3.920 -3.129 1.00 94.12 83 CYS A C 1
ATOM 620 O O . CYS A 1 83 ? 12.841 -4.203 -4.200 1.00 94.12 83 CYS A O 1
ATOM 622 N N . ARG A 1 84 ? 12.766 -4.422 -1.974 1.00 91.69 84 ARG A N 1
ATOM 623 C CA . ARG A 1 84 ? 14.031 -5.184 -1.908 1.00 91.69 84 ARG A CA 1
ATOM 624 C C . ARG A 1 84 ? 14.020 -6.453 -2.773 1.00 91.69 84 ARG A C 1
ATOM 626 O O . ARG A 1 84 ? 15.064 -6.848 -3.293 1.00 91.69 84 ARG A O 1
ATOM 633 N N . LEU A 1 85 ? 12.850 -7.079 -2.953 1.00 88.94 85 LEU A N 1
ATOM 634 C CA . LEU A 1 85 ? 12.703 -8.213 -3.873 1.00 88.94 85 LEU A CA 1
ATOM 635 C C . LEU A 1 85 ? 13.020 -7.803 -5.319 1.00 88.94 85 LEU A C 1
ATOM 637 O O . LEU A 1 85 ? 13.747 -8.510 -6.013 1.00 88.94 85 LEU A O 1
ATOM 641 N N . LEU A 1 86 ? 12.496 -6.657 -5.758 1.00 90.25 86 LEU A N 1
ATOM 642 C CA . LEU A 1 86 ? 12.705 -6.160 -7.116 1.00 90.25 86 LEU A CA 1
ATOM 643 C C . LEU A 1 86 ? 14.102 -5.583 -7.289 1.00 90.25 86 LEU A C 1
ATOM 645 O O . LEU A 1 86 ? 14.712 -5.838 -8.313 1.00 90.25 86 LEU A O 1
ATOM 649 N N . ASP A 1 87 ? 14.634 -4.881 -6.291 1.00 90.44 87 ASP A N 1
ATOM 650 C CA . ASP A 1 87 ? 15.994 -4.335 -6.320 1.00 90.44 87 ASP A CA 1
ATOM 651 C C . ASP A 1 87 ? 17.030 -5.436 -6.588 1.00 90.44 87 ASP A C 1
ATOM 653 O O . ASP A 1 87 ? 17.838 -5.320 -7.499 1.00 90.44 87 ASP A O 1
ATOM 657 N N . THR A 1 88 ? 16.888 -6.594 -5.931 1.00 85.69 88 THR A N 1
ATOM 658 C CA . THR A 1 88 ? 17.743 -7.769 -6.190 1.00 85.69 88 THR A CA 1
ATOM 659 C C . THR A 1 88 ? 17.626 -8.273 -7.638 1.00 85.69 88 THR A C 1
ATOM 661 O O . THR A 1 88 ? 18.616 -8.687 -8.243 1.00 85.69 88 THR A O 1
ATOM 664 N N . MET A 1 89 ? 16.415 -8.259 -8.209 1.00 86.50 89 MET A N 1
ATOM 665 C CA . MET A 1 89 ? 16.196 -8.641 -9.610 1.00 86.50 89 MET A CA 1
ATOM 666 C C . MET A 1 89 ? 16.794 -7.617 -10.582 1.00 86.50 89 MET A C 1
ATOM 668 O O . MET A 1 89 ? 17.333 -8.005 -11.618 1.00 86.50 89 MET A O 1
ATOM 672 N N . LEU A 1 90 ? 16.700 -6.327 -10.251 1.00 87.94 90 LEU A N 1
ATOM 673 C CA . LEU A 1 90 ? 17.249 -5.232 -11.044 1.00 87.94 90 LEU A CA 1
ATOM 674 C C . LEU A 1 90 ? 18.777 -5.231 -11.011 1.00 87.94 90 LEU A C 1
ATOM 676 O O . LEU A 1 90 ? 19.390 -5.110 -12.062 1.00 87.94 90 LEU A O 1
ATOM 680 N N . ASP A 1 91 ? 19.395 -5.478 -9.858 1.00 86.81 91 ASP A N 1
ATOM 681 C CA . ASP A 1 91 ? 20.852 -5.582 -9.745 1.00 86.81 91 ASP A CA 1
ATOM 682 C C . ASP A 1 91 ? 21.405 -6.742 -10.588 1.00 86.81 91 ASP A C 1
ATOM 684 O O . ASP A 1 91 ? 22.427 -6.606 -11.262 1.00 86.81 91 ASP A O 1
ATOM 688 N N . ALA A 1 92 ? 20.711 -7.886 -10.611 1.00 83.50 92 ALA A N 1
ATOM 689 C CA . ALA A 1 92 ? 21.083 -9.009 -11.471 1.00 83.50 92 ALA A CA 1
ATOM 690 C C . ALA A 1 92 ? 20.961 -8.662 -12.966 1.00 83.50 92 ALA A C 1
ATOM 692 O O . ALA A 1 92 ? 21.792 -9.086 -13.773 1.00 83.50 92 ALA A O 1
ATOM 693 N N . TYR A 1 93 ? 19.940 -7.884 -13.330 1.00 83.19 93 TYR A N 1
ATOM 694 C CA . TYR A 1 93 ? 19.743 -7.395 -14.690 1.00 83.19 93 TYR A CA 1
ATOM 695 C C . TYR A 1 93 ? 20.833 -6.395 -15.101 1.00 83.19 93 TYR A C 1
ATOM 697 O O . TYR A 1 93 ? 21.442 -6.566 -16.156 1.00 83.19 93 TYR A O 1
ATOM 705 N N . ASP A 1 94 ? 21.154 -5.424 -14.246 1.00 84.06 94 ASP A N 1
ATOM 706 C CA . ASP A 1 94 ? 22.200 -4.426 -14.492 1.00 84.06 94 ASP A CA 1
ATOM 707 C C . ASP A 1 94 ? 23.577 -5.082 -14.665 1.00 84.06 94 ASP A C 1
ATOM 709 O O . ASP A 1 94 ? 24.336 -4.730 -15.570 1.00 84.06 94 ASP A O 1
ATOM 713 N N . LEU A 1 95 ? 23.892 -6.088 -13.840 1.00 81.19 95 LEU A N 1
ATOM 714 C CA . LEU A 1 95 ? 25.126 -6.869 -13.961 1.00 81.19 95 LEU A CA 1
ATOM 715 C C . LEU A 1 95 ? 25.200 -7.636 -15.286 1.00 81.19 95 LEU A C 1
ATOM 717 O O . LEU A 1 95 ? 26.276 -7.724 -15.881 1.00 81.19 95 LEU A O 1
ATOM 721 N N . HIS A 1 96 ? 24.076 -8.188 -15.750 1.00 77.75 96 HIS A N 1
ATOM 722 C CA . HIS A 1 96 ? 24.013 -8.909 -17.018 1.00 77.75 96 HIS A CA 1
ATOM 723 C C . HIS A 1 96 ? 24.192 -7.966 -18.213 1.00 77.75 96 HIS A C 1
ATOM 725 O O . HIS A 1 96 ? 24.993 -8.251 -19.103 1.00 77.75 96 HIS A O 1
ATOM 731 N N . MET A 1 97 ? 23.518 -6.814 -18.201 1.00 75.31 97 MET A N 1
ATOM 732 C CA . MET A 1 97 ? 23.648 -5.802 -19.254 1.00 75.31 97 MET A CA 1
ATOM 733 C C . MET A 1 97 ? 25.059 -5.201 -19.295 1.00 75.31 97 MET A C 1
ATOM 735 O O . MET A 1 97 ? 25.665 -5.124 -20.361 1.00 75.31 97 MET A O 1
ATOM 739 N N . GLY A 1 98 ? 25.653 -4.900 -18.135 1.00 70.56 98 GLY A N 1
ATOM 740 C CA . GLY A 1 98 ? 27.034 -4.413 -18.050 1.00 70.56 98 GLY A CA 1
ATOM 741 C C . GLY A 1 98 ? 28.106 -5.444 -18.441 1.00 70.56 98 GLY A C 1
ATOM 742 O O . GLY A 1 98 ? 29.263 -5.076 -18.668 1.00 70.56 98 GLY A O 1
ATOM 743 N N . ALA A 1 99 ? 27.766 -6.736 -18.506 1.00 69.25 99 ALA A N 1
ATOM 744 C CA . ALA A 1 99 ? 28.634 -7.770 -19.071 1.00 69.25 99 ALA A CA 1
ATOM 745 C C . ALA A 1 99 ? 28.539 -7.806 -20.605 1.00 69.25 99 ALA A C 1
ATOM 747 O O . ALA A 1 99 ? 29.570 -7.838 -21.270 1.00 69.25 99 ALA A O 1
ATOM 748 N N . ILE A 1 100 ? 27.325 -7.701 -21.159 1.00 68.75 100 ILE A N 1
ATOM 749 C CA . ILE A 1 100 ? 27.089 -7.650 -22.612 1.00 68.75 100 ILE A CA 1
ATOM 750 C C . ILE A 1 100 ? 27.801 -6.446 -23.244 1.00 68.75 100 ILE A C 1
ATOM 752 O O . ILE A 1 100 ? 28.445 -6.591 -24.284 1.00 68.75 100 ILE A O 1
ATOM 756 N N . ASP A 1 101 ? 27.746 -5.278 -22.599 1.00 64.06 101 ASP A N 1
ATOM 757 C CA . ASP A 1 101 ? 28.426 -4.076 -23.093 1.00 64.06 101 ASP A CA 1
ATOM 758 C C . ASP A 1 101 ? 29.954 -4.224 -23.085 1.00 64.06 101 ASP A C 1
ATOM 760 O O . ASP A 1 101 ? 30.629 -3.733 -23.988 1.00 64.06 101 ASP A O 1
ATOM 764 N N . ARG A 1 102 ? 30.521 -4.941 -22.105 1.00 60.28 102 ARG A N 1
ATOM 765 C CA . ARG A 1 102 ? 31.965 -5.221 -22.062 1.00 60.28 102 ARG A CA 1
ATOM 766 C C . ARG A 1 102 ? 32.398 -6.218 -23.131 1.00 60.28 102 ARG A C 1
ATOM 768 O O . ARG A 1 102 ? 33.388 -5.961 -23.811 1.00 60.28 102 ARG A O 1
ATOM 775 N N . ASP A 1 103 ? 31.629 -7.279 -23.347 1.00 58.22 103 ASP A N 1
ATOM 776 C CA . ASP A 1 103 ? 31.900 -8.259 -24.406 1.00 58.22 103 ASP A CA 1
ATOM 777 C C . ASP A 1 103 ? 31.789 -7.633 -25.811 1.00 58.22 103 ASP A C 1
ATOM 779 O O . ASP A 1 103 ? 32.512 -8.017 -26.733 1.00 58.22 103 ASP A O 1
ATOM 783 N N . ALA A 1 104 ? 30.925 -6.625 -25.981 1.00 58.97 104 ALA A N 1
ATOM 784 C CA . ALA A 1 104 ? 30.828 -5.846 -27.215 1.00 58.97 104 ALA A CA 1
ATOM 785 C C . ALA A 1 104 ? 32.038 -4.918 -27.446 1.00 58.97 104 ALA A C 1
ATOM 787 O O . ALA A 1 104 ? 32.381 -4.641 -28.598 1.00 58.97 104 ALA A O 1
ATOM 788 N N . ILE A 1 105 ? 32.693 -4.453 -26.376 1.00 59.03 105 ILE A N 1
ATOM 789 C CA . ILE A 1 105 ? 33.881 -3.587 -26.431 1.00 59.03 105 ILE A CA 1
ATOM 790 C C . ILE A 1 105 ? 35.165 -4.405 -26.659 1.00 59.03 105 ILE A C 1
ATOM 792 O O . ILE A 1 105 ? 36.040 -3.951 -27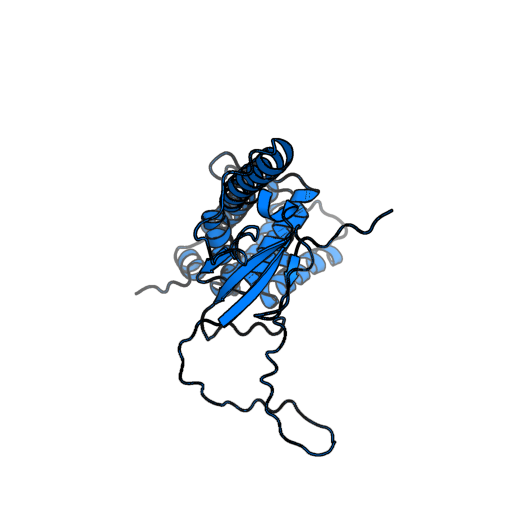.396 1.00 59.03 105 ILE A O 1
ATOM 796 N N . ASP A 1 106 ? 35.264 -5.618 -26.102 1.00 54.69 106 ASP A N 1
ATOM 797 C CA . ASP A 1 106 ? 36.479 -6.449 -26.175 1.00 54.69 106 ASP A CA 1
ATOM 798 C C . ASP A 1 106 ? 36.622 -7.286 -27.461 1.00 54.69 106 ASP A C 1
ATOM 800 O O . ASP A 1 106 ? 37.639 -7.949 -27.658 1.00 54.69 106 ASP A O 1
ATOM 804 N N . GLY A 1 107 ? 35.670 -7.220 -28.398 1.00 52.16 107 GLY A N 1
ATOM 805 C CA . GLY A 1 107 ? 35.902 -7.600 -29.799 1.00 52.16 107 GLY A CA 1
ATOM 806 C C . GLY A 1 107 ? 36.367 -9.041 -30.062 1.00 52.16 107 GLY A C 1
ATOM 807 O O . GLY A 1 107 ? 36.887 -9.313 -31.147 1.00 52.16 107 GLY A O 1
ATOM 808 N N . ILE A 1 108 ? 36.176 -9.986 -29.137 1.00 51.44 108 ILE A N 1
ATOM 809 C CA . ILE A 1 108 ? 36.438 -11.408 -29.395 1.00 51.44 108 ILE A CA 1
ATOM 810 C C . ILE A 1 108 ? 35.180 -12.013 -30.018 1.00 51.44 108 ILE A C 1
ATOM 812 O O . ILE A 1 108 ? 34.339 -12.630 -29.367 1.00 51.44 108 ILE A O 1
ATOM 816 N N . ALA A 1 109 ? 35.045 -11.810 -31.327 1.00 49.16 109 ALA A N 1
ATOM 817 C CA . ALA A 1 109 ? 34.110 -12.556 -32.153 1.00 49.16 109 ALA A CA 1
ATOM 818 C C . ALA A 1 109 ? 34.581 -14.017 -32.268 1.00 49.16 109 ALA A C 1
ATOM 820 O O . ALA A 1 109 ? 35.181 -14.409 -33.268 1.00 49.16 109 ALA A O 1
ATOM 821 N N . GLU A 1 110 ? 34.311 -14.837 -31.251 1.00 42.47 110 GLU A N 1
ATOM 822 C CA . GLU A 1 110 ? 34.331 -16.288 -31.425 1.00 42.47 110 GLU A CA 1
ATOM 823 C C . GLU A 1 110 ? 33.037 -16.763 -32.100 1.00 42.47 110 GLU A C 1
ATOM 825 O O . GLU A 1 110 ? 31.927 -16.284 -31.865 1.00 42.47 110 GLU A O 1
ATOM 830 N N . ASN A 1 111 ? 33.237 -17.659 -33.059 1.00 41.56 111 ASN A N 1
ATOM 831 C CA . ASN A 1 111 ? 32.336 -17.953 -34.157 1.00 41.56 111 ASN A CA 1
ATOM 832 C C . ASN A 1 111 ? 30.990 -18.556 -33.733 1.00 41.56 111 ASN A C 1
ATOM 834 O O . ASN A 1 111 ? 30.894 -19.447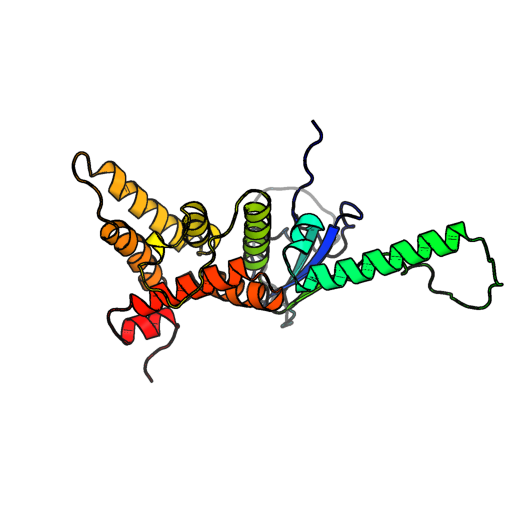 -32.894 1.00 41.56 111 ASN A O 1
ATOM 838 N N . LYS A 1 112 ? 29.948 -18.105 -34.436 1.00 56.22 112 LYS A N 1
ATOM 839 C CA . LYS A 1 112 ? 28.573 -18.600 -34.371 1.00 56.22 112 LYS A CA 1
ATOM 840 C C . LYS A 1 112 ? 28.484 -20.096 -34.685 1.00 56.22 112 LYS A C 1
ATOM 842 O O . LYS A 1 112 ? 28.757 -20.503 -35.811 1.00 56.22 112 LYS A O 1
ATOM 847 N N . ALA A 1 113 ? 27.895 -20.849 -33.766 1.00 41.53 113 ALA A N 1
ATOM 848 C CA . ALA A 1 113 ? 26.942 -21.892 -34.111 1.00 41.53 113 ALA A CA 1
ATOM 849 C C . ALA A 1 113 ? 25.865 -21.951 -33.019 1.00 41.53 113 ALA A C 1
ATOM 851 O O . ALA A 1 113 ? 26.152 -22.228 -31.861 1.00 41.53 113 ALA A O 1
ATOM 852 N N . ASP A 1 114 ? 24.633 -21.667 -33.436 1.00 41.31 114 ASP A N 1
ATOM 853 C CA . ASP A 1 114 ? 23.393 -22.062 -32.767 1.00 41.31 114 ASP A CA 1
ATOM 854 C C . ASP A 1 114 ? 22.975 -21.310 -31.486 1.00 41.31 114 ASP A C 1
ATOM 856 O O . ASP A 1 114 ? 23.080 -21.816 -30.375 1.00 41.31 114 ASP A O 1
ATOM 860 N N . ARG A 1 115 ? 22.405 -20.103 -31.644 1.00 41.38 115 ARG A N 1
ATOM 861 C CA . ARG A 1 115 ? 21.409 -19.561 -30.694 1.00 41.38 115 ARG A CA 1
ATOM 862 C C . ARG A 1 115 ? 20.324 -18.783 -31.430 1.00 41.38 115 ARG A C 1
ATOM 864 O O . ARG A 1 115 ? 20.335 -17.556 -31.515 1.00 41.38 115 ARG A O 1
ATOM 871 N N . THR A 1 116 ? 19.362 -19.533 -31.940 1.00 37.56 116 THR A N 1
ATOM 872 C CA . THR A 1 116 ? 18.027 -19.098 -32.371 1.00 37.56 116 THR A CA 1
ATOM 873 C C . THR A 1 116 ? 17.216 -18.633 -31.150 1.00 37.56 116 THR A C 1
ATOM 875 O O . THR A 1 116 ? 16.243 -19.260 -30.751 1.00 37.56 116 THR A O 1
ATOM 878 N N . GLY A 1 117 ? 17.677 -17.569 -30.490 1.00 39.38 117 GLY A N 1
ATOM 879 C CA . GLY A 1 117 ? 17.093 -17.032 -29.254 1.00 39.38 117 GLY A CA 1
ATOM 880 C C . GLY A 1 117 ? 17.388 -15.546 -29.056 1.00 39.38 117 GLY A C 1
ATOM 881 O O . GLY A 1 117 ? 17.470 -15.079 -27.928 1.00 39.38 117 GLY A O 1
ATOM 882 N N . LYS A 1 118 ? 17.607 -14.807 -30.151 1.00 39.66 118 LYS A N 1
ATOM 883 C CA . LYS A 1 118 ? 17.990 -13.386 -30.137 1.00 39.66 118 LYS A CA 1
ATOM 884 C C . LYS A 1 118 ? 16.847 -12.409 -29.825 1.00 39.66 118 LYS A C 1
ATOM 886 O O . LYS A 1 118 ? 17.110 -11.217 -29.748 1.00 39.66 118 LYS A O 1
ATOM 891 N N . ASP A 1 119 ? 15.642 -12.910 -29.562 1.00 39.78 119 ASP A N 1
ATOM 892 C CA . ASP A 1 119 ? 14.452 -12.082 -29.319 1.00 39.78 119 ASP A CA 1
ATOM 893 C C . ASP A 1 119 ? 14.052 -11.994 -27.827 1.00 39.78 119 ASP A C 1
ATOM 895 O O . ASP A 1 119 ? 12.981 -11.489 -27.507 1.00 39.78 119 ASP A O 1
ATOM 899 N N . ALA A 1 120 ? 14.890 -12.474 -26.894 1.00 46.47 120 ALA A N 1
ATOM 900 C CA . ALA A 1 120 ? 14.583 -12.468 -25.451 1.00 46.47 120 ALA A CA 1
ATOM 901 C C . ALA A 1 120 ? 15.732 -12.000 -24.530 1.00 46.47 120 ALA A C 1
ATOM 903 O O . ALA A 1 120 ? 15.613 -12.099 -23.309 1.00 46.47 120 ALA A O 1
ATOM 904 N N . LEU A 1 121 ? 16.849 -11.509 -25.075 1.00 43.34 121 LEU A N 1
ATOM 905 C CA . LEU A 1 121 ? 17.981 -11.018 -24.280 1.00 43.34 121 LEU A CA 1
ATOM 906 C C . LEU A 1 121 ? 17.896 -9.495 -24.136 1.00 43.34 121 LEU A C 1
ATOM 908 O O . LEU A 1 121 ? 18.264 -8.778 -25.059 1.00 43.34 121 LEU A O 1
ATOM 912 N N . GLY A 1 122 ? 17.400 -9.018 -22.991 1.00 54.72 122 GLY A N 1
ATOM 913 C CA . GLY A 1 122 ? 17.404 -7.588 -22.648 1.00 54.72 122 GLY A CA 1
ATOM 914 C C . GLY A 1 122 ? 16.085 -7.020 -22.122 1.00 54.72 122 GLY A C 1
ATOM 915 O O . GLY A 1 122 ? 15.943 -5.809 -22.034 1.00 54.72 122 GLY A O 1
ATOM 916 N N . HIS A 1 123 ? 15.097 -7.848 -21.776 1.00 64.75 123 HIS A N 1
ATOM 917 C CA . HIS A 1 123 ? 13.868 -7.354 -21.151 1.00 64.75 123 HIS A CA 1
ATOM 918 C C . HIS A 1 123 ? 13.664 -7.988 -19.780 1.00 64.75 123 HIS A C 1
ATOM 920 O O . HIS A 1 123 ? 13.666 -9.213 -19.643 1.00 64.75 123 HIS A O 1
ATOM 926 N N . LEU A 1 124 ? 13.484 -7.138 -18.766 1.00 78.81 124 LEU A N 1
ATOM 927 C CA . LEU A 1 124 ? 13.124 -7.561 -17.417 1.00 78.81 124 LEU A CA 1
ATOM 928 C C . LEU A 1 124 ? 11.844 -8.411 -17.467 1.00 78.81 124 LEU A C 1
ATOM 930 O O . LEU A 1 124 ? 10.842 -7.971 -18.047 1.00 78.81 124 LEU A O 1
ATOM 934 N N . PRO A 1 125 ? 11.843 -9.617 -16.870 1.00 84.25 125 PRO A N 1
ATOM 935 C CA . PRO A 1 125 ? 10.644 -10.436 -16.833 1.00 84.25 125 PRO A CA 1
ATOM 936 C C . PRO A 1 125 ? 9.537 -9.722 -16.039 1.00 84.25 125 PRO A C 1
ATOM 938 O O . PRO A 1 125 ? 9.833 -9.025 -15.063 1.00 84.25 125 PRO A O 1
ATOM 941 N N . PRO A 1 126 ? 8.254 -9.898 -16.412 1.00 88.38 126 PRO A N 1
ATOM 942 C CA . PRO A 1 126 ? 7.153 -9.343 -15.642 1.00 88.38 126 PRO A CA 1
ATOM 943 C C . PRO A 1 126 ? 7.133 -9.879 -14.207 1.00 88.38 126 PRO A C 1
ATOM 945 O O . PRO A 1 126 ? 7.271 -11.080 -13.976 1.00 88.38 126 PRO A O 1
ATOM 948 N N . VAL A 1 127 ? 6.884 -8.990 -13.253 1.00 91.44 127 VAL A N 1
ATOM 949 C CA . VAL A 1 127 ? 6.681 -9.326 -11.842 1.00 91.44 127 VAL A CA 1
ATOM 950 C C . VAL A 1 127 ? 5.218 -9.687 -11.646 1.00 91.44 127 VAL A C 1
ATOM 952 O O . VAL A 1 127 ? 4.348 -8.861 -11.906 1.00 91.44 127 VAL A O 1
ATOM 955 N N . VAL A 1 128 ? 4.928 -10.894 -11.169 1.00 92.69 128 VAL A N 1
ATOM 956 C CA . VAL A 1 128 ? 3.551 -11.319 -10.885 1.00 92.69 128 VAL A CA 1
ATOM 957 C C . VAL A 1 128 ? 3.257 -11.156 -9.397 1.00 92.69 128 VAL A C 1
ATOM 959 O O . VAL A 1 128 ? 3.972 -11.705 -8.563 1.00 92.69 128 VAL A O 1
ATOM 962 N N . LEU A 1 129 ? 2.191 -10.422 -9.076 1.00 93.31 129 LEU A N 1
ATOM 963 C CA . LEU A 1 129 ? 1.646 -10.265 -7.731 1.00 93.31 129 LEU A CA 1
ATOM 964 C C . LEU A 1 129 ? 0.389 -11.139 -7.608 1.00 93.31 129 LEU A C 1
ATOM 966 O O . LEU A 1 129 ? -0.678 -10.757 -8.108 1.00 93.31 129 LEU A O 1
ATOM 970 N N . PRO A 1 130 ? 0.500 -12.340 -7.013 1.00 88.88 130 PRO A N 1
ATOM 971 C CA . PRO A 1 130 ? -0.648 -13.213 -6.840 1.00 88.88 130 PRO A CA 1
ATOM 972 C C . PRO A 1 130 ? -1.609 -12.618 -5.807 1.00 88.88 130 PRO A C 1
ATOM 974 O O . PRO A 1 130 ? -1.175 -12.104 -4.782 1.00 88.88 130 PRO A O 1
ATOM 977 N N . GLN A 1 131 ? -2.913 -12.740 -6.061 1.00 87.75 131 GLN A N 1
ATOM 978 C CA . GLN A 1 131 ? -3.982 -12.286 -5.159 1.00 87.75 131 GLN A CA 1
ATOM 979 C C . GLN A 1 131 ? -3.931 -10.781 -4.840 1.00 87.75 131 GLN A C 1
ATOM 981 O O . GLN A 1 131 ? -4.357 -10.355 -3.772 1.00 87.75 131 GLN A O 1
ATOM 986 N N . ALA A 1 132 ? -3.419 -9.983 -5.777 1.00 93.81 132 ALA A N 1
ATOM 987 C CA . ALA A 1 132 ? -3.319 -8.536 -5.657 1.00 93.81 132 ALA A CA 1
ATOM 988 C C . ALA A 1 132 ? -4.438 -7.859 -6.455 1.00 93.81 132 ALA A C 1
ATOM 990 O O . ALA A 1 132 ? -4.613 -8.133 -7.646 1.00 93.81 132 ALA A O 1
ATOM 991 N N . THR A 1 133 ? -5.175 -6.968 -5.804 1.00 94.19 133 THR A N 1
ATOM 992 C CA . THR A 1 133 ? -6.231 -6.152 -6.400 1.00 94.19 133 THR A CA 1
ATOM 993 C C . THR A 1 133 ? -5.645 -4.951 -7.130 1.00 94.19 133 THR A C 1
ATOM 995 O O . THR A 1 133 ? -4.539 -4.475 -6.851 1.00 94.19 133 THR A O 1
ATOM 998 N N . TYR A 1 134 ? -6.422 -4.391 -8.061 1.00 93.62 134 TYR A N 1
ATOM 999 C CA . TYR A 1 134 ? -6.052 -3.132 -8.712 1.00 93.62 134 TYR A CA 1
ATOM 1000 C C . TYR A 1 134 ? -5.841 -2.002 -7.690 1.00 93.62 134 TYR A C 1
ATOM 1002 O O . TYR A 1 134 ? -4.898 -1.214 -7.812 1.00 93.62 134 TYR A O 1
ATOM 1010 N N . LYS A 1 135 ? -6.712 -1.924 -6.672 1.00 93.69 135 LYS A N 1
ATOM 1011 C CA . LYS A 1 135 ? -6.642 -0.899 -5.621 1.00 93.69 135 LYS A CA 1
ATOM 1012 C C . LYS A 1 135 ? -5.409 -1.088 -4.735 1.00 93.69 135 LYS A C 1
ATOM 1014 O O . LYS A 1 135 ? -4.719 -0.104 -4.477 1.00 93.69 135 LYS A O 1
ATOM 1019 N N . GLY A 1 136 ? -5.089 -2.324 -4.349 1.00 95.62 136 GLY A N 1
ATOM 1020 C CA . GLY A 1 136 ? -3.889 -2.659 -3.581 1.00 95.62 136 GLY A CA 1
ATOM 1021 C C . GLY A 1 136 ? -2.610 -2.251 -4.299 1.00 95.62 136 GLY A C 1
ATOM 1022 O O . GLY A 1 136 ? -1.781 -1.542 -3.728 1.00 95.62 136 GLY A O 1
ATOM 1023 N N . CYS A 1 137 ? -2.481 -2.584 -5.587 1.00 96.38 137 CYS A N 1
ATOM 1024 C CA . CYS A 1 137 ? -1.337 -2.144 -6.388 1.00 96.38 137 CYS A CA 1
ATOM 1025 C C . CYS A 1 137 ? -1.252 -0.618 -6.508 1.00 96.38 137 CYS A C 1
ATOM 1027 O O . CYS A 1 137 ? -0.175 -0.051 -6.339 1.00 96.38 137 CYS A O 1
ATOM 1029 N N . LYS A 1 138 ? -2.374 0.069 -6.749 1.00 95.88 138 LYS A N 1
ATOM 1030 C CA . LYS A 1 138 ? -2.403 1.537 -6.848 1.00 95.88 138 LYS A CA 1
ATOM 1031 C C . LYS A 1 138 ? -1.963 2.208 -5.542 1.00 95.88 138 LYS A C 1
ATOM 1033 O O . LYS A 1 138 ? -1.155 3.133 -5.580 1.00 95.88 138 LYS A O 1
ATOM 1038 N N . ALA A 1 139 ? -2.461 1.734 -4.401 1.00 96.81 139 ALA A N 1
ATOM 1039 C CA . ALA A 1 139 ? -2.090 2.260 -3.089 1.00 96.81 139 ALA A CA 1
ATOM 1040 C C . ALA A 1 139 ? -0.620 1.961 -2.742 1.00 96.81 139 ALA A C 1
ATOM 1042 O O . ALA A 1 139 ? 0.078 2.835 -2.228 1.00 96.81 139 ALA A O 1
ATOM 1043 N N . LEU A 1 140 ? -0.113 0.777 -3.103 1.00 97.38 140 LEU A N 1
ATOM 1044 C CA . LEU A 1 140 ? 1.308 0.446 -3.003 1.00 97.38 140 LEU A CA 1
ATOM 1045 C C . LEU A 1 140 ? 2.158 1.418 -3.829 1.00 97.38 140 LEU A C 1
ATOM 1047 O O . LEU A 1 140 ? 3.100 2.001 -3.301 1.00 97.38 140 LEU A O 1
ATOM 1051 N N . PHE A 1 141 ? 1.841 1.620 -5.110 1.00 97.00 141 PHE A N 1
ATOM 1052 C CA . PHE A 1 141 ? 2.622 2.511 -5.972 1.00 97.00 141 PHE A CA 1
ATOM 1053 C C . PHE A 1 141 ? 2.552 3.964 -5.508 1.00 97.00 141 PHE A C 1
ATOM 1055 O O . PHE A 1 141 ? 3.569 4.652 -5.534 1.00 97.00 141 PHE A O 1
ATOM 1062 N N . LEU A 1 142 ? 1.399 4.410 -5.007 1.00 96.50 142 LEU A N 1
ATOM 1063 C CA . LEU A 1 142 ? 1.278 5.713 -4.363 1.00 96.50 142 LEU A CA 1
ATOM 1064 C C . LEU A 1 142 ? 2.218 5.824 -3.156 1.00 96.50 142 LEU A C 1
ATOM 1066 O O . LEU A 1 142 ? 2.921 6.821 -3.024 1.00 96.50 142 LEU A O 1
ATOM 1070 N N . TYR A 1 143 ? 2.289 4.803 -2.298 1.00 97.56 143 TYR A N 1
ATOM 1071 C CA . TYR A 1 143 ? 3.236 4.805 -1.183 1.00 97.56 143 TYR A CA 1
ATOM 1072 C C . TYR A 1 143 ? 4.686 4.892 -1.664 1.00 97.56 143 TYR A C 1
ATOM 1074 O O . TYR A 1 143 ? 5.447 5.719 -1.162 1.00 97.56 143 TYR A O 1
ATOM 1082 N N . LEU A 1 144 ? 5.059 4.083 -2.662 1.00 96.88 144 LEU A N 1
ATOM 1083 C CA . LEU A 1 144 ? 6.395 4.119 -3.261 1.00 96.88 144 LEU A CA 1
ATOM 1084 C C . LEU A 1 144 ? 6.725 5.513 -3.812 1.00 96.88 144 LEU A C 1
ATOM 1086 O O . LEU A 1 144 ? 7.861 5.961 -3.701 1.00 96.88 144 LEU A O 1
ATOM 1090 N N . GLU A 1 145 ? 5.736 6.222 -4.357 1.00 95.19 145 GLU A N 1
ATOM 1091 C CA . GLU A 1 145 ? 5.891 7.597 -4.831 1.00 95.19 145 GLU A CA 1
ATOM 1092 C C . GLU A 1 145 ? 6.113 8.572 -3.679 1.00 95.19 145 GLU A C 1
ATOM 1094 O O . GLU A 1 145 ? 7.045 9.377 -3.722 1.00 95.19 145 GLU A O 1
ATOM 1099 N N . LEU A 1 146 ? 5.328 8.461 -2.608 1.00 95.38 146 LEU A N 1
ATOM 1100 C CA . LEU A 1 146 ? 5.482 9.302 -1.424 1.00 95.38 146 LEU A CA 1
ATOM 1101 C C . LEU A 1 146 ? 6.886 9.186 -0.823 1.00 95.38 146 LEU A C 1
ATOM 1103 O O . LEU A 1 146 ? 7.498 10.210 -0.514 1.00 95.38 146 LEU A O 1
ATOM 1107 N N . ILE A 1 147 ? 7.426 7.971 -0.712 1.00 94.94 147 ILE A N 1
ATOM 1108 C CA . ILE A 1 147 ? 8.748 7.747 -0.109 1.00 94.94 147 ILE A CA 1
ATOM 1109 C C . ILE A 1 147 ? 9.918 8.164 -1.011 1.00 94.94 147 ILE A C 1
ATOM 1111 O O . ILE A 1 147 ? 11.047 8.243 -0.536 1.00 94.94 147 ILE A O 1
ATOM 1115 N N . THR A 1 148 ? 9.674 8.512 -2.282 1.00 90.81 148 THR A N 1
ATOM 1116 C CA . THR A 1 148 ? 10.717 9.149 -3.112 1.00 90.81 148 THR A CA 1
ATOM 1117 C C . THR A 1 148 ? 11.052 10.570 -2.651 1.00 90.81 148 THR A C 1
ATOM 1119 O O . THR A 1 148 ? 12.148 11.060 -2.913 1.00 90.81 148 THR A O 1
ATOM 1122 N N . THR A 1 149 ? 10.122 11.242 -1.962 1.00 90.62 149 THR A N 1
ATOM 1123 C CA . THR A 1 149 ? 10.275 12.637 -1.504 1.00 90.62 149 THR A CA 1
ATOM 1124 C C . THR A 1 149 ? 10.111 12.805 0.005 1.00 90.62 149 THR A C 1
ATOM 1126 O O . THR A 1 149 ? 10.326 13.896 0.535 1.00 90.62 149 THR A O 1
ATOM 1129 N N . ARG A 1 150 ? 9.718 11.744 0.716 1.00 93.44 150 ARG A N 1
ATOM 1130 C CA . ARG A 1 150 ? 9.431 11.753 2.154 1.00 93.44 150 ARG A CA 1
ATOM 1131 C C . ARG A 1 150 ? 10.160 10.610 2.837 1.00 93.44 150 ARG A C 1
ATOM 1133 O O . ARG A 1 150 ? 10.327 9.543 2.264 1.00 93.44 150 ARG A O 1
ATOM 1140 N N . VAL A 1 151 ? 10.554 10.829 4.085 1.00 93.00 151 VAL A N 1
ATOM 1141 C CA . VAL A 1 151 ? 11.246 9.821 4.893 1.00 93.00 151 VAL A CA 1
ATOM 1142 C C . VAL A 1 151 ? 10.224 9.117 5.791 1.00 93.00 151 VAL A C 1
ATOM 1144 O O . VAL A 1 151 ? 9.610 9.800 6.615 1.00 93.00 151 VAL A O 1
ATOM 1147 N N . PRO A 1 152 ? 10.025 7.791 5.653 1.00 93.38 152 PRO A N 1
ATOM 1148 C CA . PRO A 1 152 ? 9.159 7.016 6.540 1.00 93.38 152 PRO A CA 1
ATOM 1149 C C . PRO A 1 152 ? 9.609 7.049 7.996 1.00 93.38 152 PRO A C 1
ATOM 1151 O O . PRO A 1 152 ? 10.803 7.132 8.299 1.00 93.38 152 PRO A O 1
ATOM 1154 N N . THR A 1 153 ? 8.655 6.905 8.907 1.00 91.38 153 THR A N 1
ATOM 1155 C CA . THR A 1 153 ? 8.948 6.751 10.329 1.00 91.38 153 THR A CA 1
ATOM 1156 C C . THR A 1 153 ? 9.496 5.353 10.607 1.00 91.38 153 THR A C 1
ATOM 1158 O O . THR A 1 153 ? 8.889 4.344 10.258 1.00 91.38 153 THR A O 1
ATOM 1161 N N . THR A 1 154 ? 10.624 5.264 11.315 1.00 85.94 154 THR A N 1
ATOM 1162 C CA . THR A 1 154 ? 11.136 3.980 11.813 1.00 85.94 154 THR A CA 1
ATOM 1163 C C . THR A 1 154 ? 10.398 3.549 13.085 1.00 85.94 154 THR A C 1
ATOM 1165 O O . THR A 1 154 ? 10.663 4.060 14.178 1.00 85.94 154 THR A O 1
ATOM 1168 N N . ILE A 1 155 ? 9.510 2.560 12.974 1.00 81.12 155 ILE A N 1
ATOM 1169 C CA . ILE A 1 155 ? 8.755 2.011 14.111 1.00 81.12 155 ILE A CA 1
ATOM 1170 C C . ILE A 1 155 ? 9.565 0.860 14.726 1.00 81.12 155 ILE A C 1
ATOM 1172 O O . ILE A 1 155 ? 9.431 -0.299 14.356 1.00 81.12 155 ILE A O 1
ATOM 1176 N N . SER A 1 156 ? 10.476 1.178 15.649 1.00 60.94 156 SER A N 1
ATOM 1177 C CA . SER A 1 156 ? 11.534 0.234 16.064 1.00 60.94 156 SER A CA 1
ATOM 1178 C C . SER A 1 156 ? 11.205 -0.721 17.228 1.00 60.94 156 SER A C 1
ATOM 1180 O O . SER A 1 156 ? 12.087 -1.476 17.638 1.00 60.94 156 SER A O 1
ATOM 1182 N N . LYS A 1 157 ? 10.002 -0.708 17.823 1.00 63.12 157 LYS A N 1
ATOM 1183 C CA . LYS A 1 157 ? 9.654 -1.447 19.068 1.00 63.12 157 LYS A CA 1
ATOM 1184 C C . LYS A 1 157 ? 8.139 -1.727 19.136 1.00 63.12 157 LYS A C 1
ATOM 1186 O O . LYS A 1 157 ? 7.410 -1.123 18.351 1.00 63.12 157 LYS A O 1
ATOM 1191 N N . PRO A 1 158 ? 7.633 -2.575 20.066 1.00 66.00 158 PRO A N 1
ATOM 1192 C CA . PRO A 1 158 ? 6.192 -2.637 20.340 1.00 66.00 158 PRO A CA 1
ATOM 1193 C C . PRO A 1 158 ? 5.630 -1.227 20.548 1.00 66.00 158 PRO A C 1
ATOM 1195 O O . PRO A 1 158 ? 6.338 -0.366 21.075 1.00 66.00 158 PRO A O 1
ATOM 1198 N N . LEU A 1 159 ? 4.382 -0.997 20.136 1.00 71.00 159 LEU A N 1
ATOM 1199 C CA . LEU A 1 159 ? 3.707 0.297 20.261 1.00 71.00 159 LEU A CA 1
ATOM 1200 C C . LEU A 1 159 ? 3.720 0.750 21.728 1.00 71.00 159 LEU A C 1
ATOM 1202 O O . LEU A 1 159 ? 2.981 0.235 22.562 1.00 71.00 159 LEU A O 1
ATOM 1206 N N . ARG A 1 160 ? 4.615 1.687 22.056 1.00 69.19 160 ARG A N 1
ATOM 1207 C CA . ARG A 1 160 ? 4.765 2.264 23.407 1.00 69.19 160 ARG A CA 1
ATOM 1208 C C . ARG A 1 160 ? 3.934 3.528 23.606 1.00 69.19 160 ARG A C 1
ATOM 1210 O O . ARG A 1 160 ? 3.846 4.017 24.726 1.00 69.19 160 ARG A O 1
ATOM 1217 N N . ALA A 1 161 ? 3.366 4.049 22.527 1.00 72.31 161 ALA A N 1
ATOM 1218 C CA . ALA A 1 161 ? 2.523 5.231 22.486 1.00 72.31 161 ALA A CA 1
ATOM 1219 C C . ALA A 1 161 ? 1.386 4.994 21.475 1.00 72.31 161 ALA A C 1
ATOM 1221 O O . ALA A 1 161 ? 1.501 4.082 20.643 1.00 72.31 161 ALA A O 1
ATOM 1222 N N . PRO A 1 162 ? 0.296 5.780 21.536 1.00 80.62 162 PRO A N 1
ATOM 1223 C CA . PRO A 1 162 ? -0.701 5.825 20.472 1.00 80.62 162 PRO A CA 1
ATOM 1224 C C . PRO A 1 162 ? -0.030 6.048 19.117 1.00 80.62 162 PRO A C 1
ATOM 1226 O O . PRO A 1 162 ? 0.941 6.798 19.010 1.00 80.62 162 PRO A O 1
ATOM 1229 N N . ILE A 1 163 ? -0.523 5.382 18.077 1.00 87.38 163 ILE A N 1
ATOM 1230 C CA . ILE A 1 163 ? 0.144 5.388 16.774 1.00 87.38 163 ILE A CA 1
ATOM 1231 C C . ILE A 1 163 ? 0.205 6.790 16.147 1.00 87.38 163 ILE A C 1
ATOM 1233 O O . ILE A 1 163 ? 1.149 7.117 15.434 1.00 87.38 163 ILE A O 1
ATOM 1237 N N . GLU A 1 164 ? -0.745 7.656 16.482 1.00 86.88 164 GLU A N 1
ATOM 1238 C CA . GLU A 1 164 ? -0.803 9.059 16.071 1.00 86.88 164 GLU A CA 1
ATOM 1239 C C . GLU A 1 164 ? 0.358 9.897 16.600 1.00 86.88 164 GLU A C 1
ATOM 1241 O O . GLU A 1 164 ? 0.683 10.924 16.011 1.00 86.88 164 GLU A O 1
ATOM 1246 N N . GLU A 1 165 ? 0.971 9.481 17.709 1.00 85.44 165 GLU A N 1
ATOM 1247 C CA . GLU A 1 165 ? 2.144 10.145 18.282 1.00 85.44 165 GLU A CA 1
ATOM 1248 C C . GLU A 1 165 ? 3.450 9.627 17.673 1.00 85.44 165 GLU A C 1
ATOM 1250 O O . GLU A 1 165 ? 4.493 10.266 17.804 1.00 85.44 165 GLU A O 1
ATOM 1255 N N . LEU A 1 166 ? 3.399 8.462 17.024 1.00 87.69 166 LEU A N 1
ATOM 1256 C CA . LEU A 1 166 ? 4.561 7.812 16.431 1.00 87.69 166 LEU A CA 1
ATOM 1257 C C . LEU A 1 166 ? 4.738 8.202 14.965 1.00 87.69 166 LEU A C 1
ATOM 1259 O O . LEU A 1 166 ? 5.868 8.374 14.526 1.00 87.69 166 LEU A O 1
ATOM 1263 N N . LEU A 1 167 ? 3.640 8.327 14.219 1.00 90.88 167 LEU A N 1
ATOM 1264 C CA . LEU A 1 167 ? 3.665 8.512 12.772 1.00 90.88 167 LEU A CA 1
ATOM 1265 C C . LEU A 1 167 ? 3.718 9.975 12.344 1.00 90.88 167 LEU A C 1
ATOM 1267 O O . LEU A 1 167 ? 3.187 10.875 12.999 1.00 90.88 167 LEU A O 1
ATOM 1271 N N . GLN A 1 168 ? 4.275 10.208 11.158 1.00 91.12 168 GLN A N 1
ATOM 1272 C CA . GLN A 1 168 ? 4.171 11.504 10.509 1.00 91.12 168 GLN A CA 1
ATOM 1273 C C . GLN A 1 168 ? 2.738 11.743 10.000 1.00 91.12 168 GLN A C 1
ATOM 1275 O O . GLN A 1 168 ? 2.050 10.807 9.582 1.00 91.12 168 GLN A O 1
ATOM 1280 N N . PRO A 1 169 ? 2.272 13.007 9.936 1.00 91.62 169 PRO A N 1
ATOM 1281 C CA . PRO A 1 169 ? 0.916 13.318 9.483 1.00 91.62 169 PRO A CA 1
ATOM 1282 C C . PRO A 1 169 ? 0.581 12.782 8.089 1.00 91.62 169 PRO A C 1
ATOM 1284 O O . PRO A 1 169 ? -0.577 12.489 7.800 1.00 91.62 169 PRO A O 1
ATOM 1287 N N . TRP A 1 170 ? 1.572 12.664 7.201 1.00 94.81 170 TRP A N 1
ATOM 1288 C CA . TRP A 1 170 ? 1.338 12.117 5.870 1.00 94.81 170 TRP A CA 1
ATOM 1289 C C . TRP A 1 170 ? 1.135 10.602 5.870 1.00 94.81 170 TRP A C 1
ATOM 1291 O O . TRP A 1 170 ? 0.336 10.130 5.072 1.00 94.81 170 TRP A O 1
ATOM 1301 N N . GLU A 1 171 ? 1.805 9.865 6.759 1.00 95.69 171 GLU A N 1
ATOM 1302 C CA . GLU A 1 171 ? 1.623 8.416 6.910 1.00 95.69 171 GLU A CA 1
ATOM 1303 C C . GLU A 1 171 ? 0.227 8.133 7.452 1.00 95.69 171 GLU A C 1
ATOM 1305 O O . GLU A 1 171 ? -0.480 7.272 6.939 1.00 95.69 171 GLU A O 1
ATOM 1310 N N . MET A 1 172 ? -0.215 8.935 8.427 1.00 93.94 172 MET A N 1
ATOM 1311 C CA . MET A 1 172 ? -1.582 8.856 8.933 1.00 93.94 172 MET A CA 1
ATOM 1312 C C . MET A 1 172 ? -2.613 9.193 7.848 1.00 93.94 172 MET A C 1
ATOM 1314 O O . MET A 1 172 ? -3.616 8.502 7.712 1.00 93.94 172 MET A O 1
ATOM 1318 N N . ASN A 1 173 ? -2.373 10.231 7.040 1.00 94.12 173 ASN A N 1
ATOM 1319 C CA . ASN A 1 173 ? -3.261 10.551 5.920 1.00 94.12 173 ASN A CA 1
ATOM 1320 C C . ASN A 1 173 ? -3.306 9.420 4.888 1.00 94.12 173 ASN A C 1
ATOM 1322 O O . ASN A 1 173 ? -4.395 9.085 4.439 1.00 94.12 173 ASN A O 1
ATOM 1326 N N . PHE A 1 174 ? -2.161 8.823 4.556 1.00 96.69 174 PHE A N 1
ATOM 1327 C CA . PHE A 1 174 ? -2.086 7.683 3.646 1.00 96.69 174 PHE A CA 1
ATOM 1328 C C . PHE A 1 174 ? -2.909 6.496 4.167 1.00 96.69 174 PHE A C 1
ATOM 1330 O O . PHE A 1 174 ? -3.745 5.951 3.449 1.00 96.69 174 PHE A O 1
ATOM 1337 N N . LEU A 1 175 ? -2.759 6.156 5.450 1.00 96.06 175 LEU A N 1
ATOM 1338 C CA . LEU A 1 175 ? -3.532 5.092 6.092 1.00 96.06 175 LEU A CA 1
ATOM 1339 C C . LEU A 1 175 ? -5.041 5.359 6.065 1.00 96.06 175 LEU A C 1
ATOM 1341 O O . LEU A 1 175 ? -5.812 4.475 5.712 1.00 96.06 175 LEU A O 1
ATOM 1345 N N . LEU A 1 176 ? -5.474 6.566 6.432 1.00 94.44 176 LEU A N 1
ATOM 1346 C CA . LEU A 1 176 ? -6.899 6.869 6.596 1.00 94.44 176 LEU A CA 1
ATOM 1347 C C . LEU A 1 176 ? -7.611 7.211 5.282 1.00 94.44 176 LEU A C 1
ATOM 1349 O O . LEU A 1 176 ? -8.824 7.024 5.193 1.00 94.44 176 LEU A O 1
ATOM 1353 N N . LYS A 1 177 ? -6.889 7.742 4.287 1.00 92.81 177 LYS A N 1
ATOM 1354 C CA . LYS A 1 177 ? -7.482 8.201 3.024 1.00 92.81 177 LYS A CA 1
ATOM 1355 C C . LYS A 1 177 ? -7.266 7.250 1.863 1.00 92.81 177 LYS A C 1
ATOM 1357 O O . LYS A 1 177 ? -8.206 7.056 1.099 1.00 92.81 177 LYS A O 1
ATOM 1362 N N . ASP A 1 178 ? -6.062 6.694 1.751 1.00 94.31 178 ASP A N 1
ATOM 1363 C CA . ASP A 1 178 ? -5.626 5.925 0.583 1.00 94.31 178 ASP A CA 1
ATOM 1364 C C . ASP A 1 178 ? -5.655 4.404 0.830 1.00 94.31 178 ASP A C 1
ATOM 1366 O O . ASP A 1 178 ? -5.696 3.637 -0.128 1.00 94.31 178 ASP A O 1
ATOM 1370 N N . CYS A 1 179 ? -5.662 3.960 2.097 1.00 95.12 179 CYS A N 1
ATOM 1371 C CA . CYS A 1 179 ? -5.688 2.535 2.478 1.00 95.12 179 CYS A CA 1
ATOM 1372 C C . CYS A 1 179 ? -7.038 2.045 3.025 1.00 95.12 179 CYS A C 1
ATOM 1374 O O . CYS A 1 179 ? -7.144 0.887 3.428 1.00 95.12 179 CYS A O 1
ATOM 1376 N N . MET A 1 180 ? -8.050 2.911 3.059 1.00 92.69 180 MET A N 1
ATOM 1377 C CA . MET A 1 180 ? -9.419 2.575 3.462 1.00 92.69 180 MET A CA 1
ATOM 1378 C C . MET A 1 180 ? -10.314 2.492 2.226 1.00 92.69 180 MET A C 1
ATOM 1380 O O . MET A 1 180 ? -10.008 3.079 1.188 1.00 92.69 180 MET A O 1
ATOM 1384 N N . ASP A 1 181 ? -11.453 1.808 2.332 1.00 88.06 181 ASP A N 1
ATOM 1385 C CA . ASP A 1 181 ? -12.478 1.906 1.295 1.00 88.06 181 ASP A CA 1
ATOM 1386 C C . ASP A 1 181 ? -13.047 3.338 1.204 1.00 88.06 181 ASP A C 1
ATOM 1388 O O . ASP A 1 181 ? -13.013 4.117 2.164 1.00 88.06 181 ASP A O 1
ATOM 1392 N N . ASP A 1 182 ? -13.602 3.687 0.041 1.00 87.94 182 ASP A N 1
ATOM 1393 C CA . ASP A 1 182 ? -14.073 5.045 -0.256 1.00 87.94 182 ASP A CA 1
ATOM 1394 C C . ASP A 1 182 ? -15.163 5.522 0.719 1.00 87.94 182 ASP A C 1
ATOM 1396 O O . ASP A 1 182 ? -15.290 6.718 0.995 1.00 87.94 182 ASP A O 1
ATOM 1400 N N . THR A 1 183 ? -15.979 4.609 1.248 1.00 91.31 183 THR A N 1
ATOM 1401 C CA . THR A 1 183 ? -17.046 4.942 2.198 1.00 91.31 183 THR A CA 1
ATOM 1402 C C . THR A 1 183 ? -16.454 5.277 3.559 1.00 91.31 183 THR A C 1
ATOM 1404 O O . THR A 1 183 ? -16.748 6.347 4.100 1.00 91.31 183 THR A O 1
ATOM 1407 N N . THR A 1 184 ? -15.563 4.431 4.070 1.00 92.81 184 THR A N 1
ATOM 1408 C CA . THR A 1 184 ? -14.858 4.654 5.339 1.00 92.81 184 THR A CA 1
ATOM 1409 C C . THR A 1 184 ? -13.983 5.908 5.286 1.00 92.81 184 THR A C 1
ATOM 1411 O O . THR A 1 184 ? -14.103 6.775 6.153 1.00 92.81 184 THR A O 1
ATOM 1414 N N . SER A 1 185 ? -13.172 6.077 4.237 1.00 92.00 185 SER A N 1
ATOM 1415 C CA . SER A 1 185 ? -12.294 7.243 4.035 1.00 92.00 185 SER A CA 1
ATOM 1416 C C . SER A 1 185 ? -13.068 8.573 4.035 1.00 92.00 185 SER A C 1
ATOM 1418 O O . SER A 1 185 ? -12.683 9.548 4.700 1.00 92.00 185 SER A O 1
ATOM 1420 N N . ARG A 1 186 ? -14.224 8.614 3.352 1.00 91.69 186 ARG A N 1
ATOM 1421 C CA . ARG A 1 186 ? -15.109 9.792 3.343 1.00 91.69 186 ARG A CA 1
ATOM 1422 C C . ARG A 1 186 ? -15.724 10.064 4.711 1.00 91.69 186 ARG A C 1
ATOM 1424 O O . ARG A 1 186 ? -15.709 11.215 5.141 1.00 91.69 186 ARG A O 1
ATOM 1431 N N . ALA A 1 187 ? -16.222 9.038 5.398 1.00 91.38 187 ALA A N 1
ATOM 1432 C CA . ALA A 1 187 ? -16.817 9.187 6.725 1.00 91.38 187 ALA A CA 1
ATOM 1433 C C . ALA A 1 187 ? -15.795 9.688 7.764 1.00 91.38 187 ALA A C 1
ATOM 1435 O O . ALA A 1 187 ? -16.093 10.604 8.532 1.00 91.38 187 ALA A O 1
ATOM 1436 N N . ILE A 1 188 ? -14.560 9.170 7.731 1.00 90.81 188 ILE A N 1
ATOM 1437 C CA . ILE A 1 188 ? -13.452 9.665 8.565 1.00 90.81 188 ILE A CA 1
ATOM 1438 C C . ILE A 1 188 ? -13.170 11.140 8.253 1.00 90.81 188 ILE A C 1
ATOM 1440 O O . ILE A 1 188 ? -13.066 11.967 9.162 1.00 90.81 188 ILE A O 1
ATOM 1444 N N . SER A 1 189 ? -13.075 11.488 6.967 1.00 88.62 189 SER A N 1
ATOM 1445 C CA . SER A 1 189 ? -12.796 12.861 6.534 1.00 88.62 189 SER A CA 1
ATOM 1446 C C . SER A 1 189 ? -13.886 13.846 6.973 1.00 88.62 189 SER A C 1
ATOM 1448 O O . SER A 1 189 ? -13.561 14.954 7.398 1.00 88.62 189 SER A O 1
ATOM 1450 N N . GLN A 1 190 ? -15.159 13.446 6.912 1.00 86.56 190 GLN A N 1
ATOM 1451 C CA . GLN A 1 190 ? -16.290 14.246 7.393 1.00 86.56 190 GLN A CA 1
ATOM 1452 C C . GLN A 1 190 ? -16.195 14.484 8.903 1.00 86.56 190 GLN A C 1
ATOM 1454 O O . GLN A 1 190 ? -16.117 15.635 9.324 1.00 86.56 190 GLN A O 1
ATOM 1459 N N . GLN A 1 191 ? -16.045 13.432 9.716 1.00 82.44 191 GLN A N 1
ATOM 1460 C CA . GLN A 1 191 ? -15.937 13.594 11.173 1.00 82.44 191 GLN A CA 1
ATOM 1461 C C . GLN A 1 191 ? -14.738 14.453 11.603 1.00 82.44 191 GLN A C 1
ATOM 1463 O O . GLN A 1 191 ? -14.828 15.249 12.543 1.00 82.44 191 GLN A O 1
ATOM 1468 N N . MET A 1 192 ? -13.602 14.329 10.910 1.00 78.81 192 MET A N 1
ATOM 1469 C CA . MET A 1 192 ? -12.422 15.148 11.198 1.00 78.81 192 MET A CA 1
ATOM 1470 C C . MET A 1 192 ? -12.618 16.635 10.861 1.00 78.81 192 MET A C 1
ATOM 1472 O O . MET A 1 192 ? -11.977 17.486 11.494 1.00 78.81 192 MET A O 1
ATOM 1476 N N . ASN A 1 193 ? -13.480 16.954 9.891 1.00 75.62 193 ASN A N 1
ATOM 1477 C CA . ASN A 1 193 ? -13.798 18.320 9.473 1.00 75.62 193 ASN A CA 1
ATOM 1478 C C . ASN A 1 193 ? -14.941 18.934 10.298 1.00 75.62 193 ASN A C 1
ATOM 1480 O O . ASN A 1 193 ? -14.803 20.072 10.743 1.00 75.62 193 ASN A O 1
ATOM 1484 N N . ASP A 1 194 ? -15.985 18.174 10.627 1.00 64.81 194 ASP A N 1
ATOM 1485 C CA . ASP A 1 194 ? -17.089 18.625 11.491 1.00 64.81 194 ASP A CA 1
ATOM 1486 C C . ASP A 1 194 ? -16.579 18.975 12.901 1.00 64.81 194 ASP A C 1
ATOM 1488 O O . ASP A 1 194 ? -16.954 19.976 13.518 1.00 64.81 194 ASP A O 1
ATOM 1492 N N . GLY A 1 195 ? -15.588 18.219 13.385 1.00 57.06 195 GLY A N 1
ATOM 1493 C CA . GLY A 1 195 ? -14.863 18.533 14.614 1.00 57.06 195 GLY A CA 1
ATOM 1494 C C . GLY A 1 195 ? -13.940 19.761 14.530 1.00 57.06 195 GLY A C 1
ATOM 1495 O O . GLY A 1 195 ? -13.308 20.105 15.536 1.00 57.06 195 GLY A O 1
ATOM 1496 N N . LYS A 1 196 ? -13.765 20.394 13.360 1.00 52.81 196 LYS A N 1
ATOM 1497 C CA . LYS A 1 196 ? -13.040 21.670 13.188 1.00 52.81 196 LYS A CA 1
ATOM 1498 C C . LYS A 1 196 ? -13.988 22.868 13.132 1.00 52.81 196 LYS A C 1
ATOM 1500 O O . LYS A 1 196 ? -13.633 23.900 13.693 1.00 52.81 196 LYS A O 1
ATOM 1505 N N . GLU A 1 197 ? -15.172 22.736 12.538 1.00 47.66 197 GLU A N 1
ATOM 1506 C CA . GLU A 1 197 ? -16.138 23.844 12.441 1.00 47.66 197 GLU A CA 1
ATOM 1507 C C . GLU A 1 197 ? -16.803 24.173 13.786 1.00 47.66 197 GLU A C 1
ATOM 1509 O O . GLU A 1 197 ? -17.122 25.327 14.058 1.00 47.66 197 GLU A O 1
ATOM 1514 N N . SER A 1 198 ? -16.913 23.196 14.692 1.00 45.97 198 SER A N 1
ATOM 1515 C CA . SER A 1 198 ? -17.624 23.382 15.963 1.00 45.97 198 SER A CA 1
ATOM 1516 C C . SER A 1 198 ? -16.760 23.828 17.164 1.00 45.97 198 SER A C 1
ATOM 1518 O O . SER A 1 198 ? -17.277 23.882 18.281 1.00 45.97 198 SER A O 1
ATOM 1520 N N . LYS A 1 199 ? -15.456 24.130 17.007 1.00 46.56 199 LYS A N 1
ATOM 1521 C CA . LYS A 1 199 ? -14.555 24.436 18.149 1.00 46.56 199 LYS A CA 1
ATOM 1522 C C . LYS A 1 199 ? -13.624 25.642 17.925 1.00 46.56 199 LYS A C 1
ATOM 1524 O O . LYS A 1 199 ? -12.406 25.503 17.828 1.00 46.56 199 LYS A O 1
ATOM 1529 N N . THR A 1 200 ? -14.167 26.857 17.992 1.00 44.72 200 THR A N 1
ATOM 1530 C CA . THR A 1 200 ? -13.426 28.012 18.534 1.00 44.72 200 THR A CA 1
ATOM 1531 C C . THR A 1 200 ? -13.317 27.862 20.057 1.00 44.72 200 THR A C 1
ATOM 1533 O O . THR A 1 200 ? -14.338 27.910 20.735 1.00 44.72 200 THR A O 1
ATOM 1536 N N . LYS A 1 201 ? -12.086 27.756 20.582 1.00 45.59 201 LYS A N 1
ATOM 1537 C CA . LYS A 1 201 ? -11.676 27.618 22.006 1.00 45.59 201 LYS A CA 1
ATOM 1538 C C . LYS A 1 201 ? -11.575 26.178 22.533 1.00 45.59 201 LYS A C 1
ATOM 1540 O O . LYS A 1 201 ? -12.531 25.604 23.034 1.00 45.59 201 LYS A O 1
ATOM 1545 N N . GLY A 1 202 ? -10.354 25.645 22.525 1.00 41.81 202 GLY A N 1
ATOM 1546 C CA . GLY A 1 202 ? -9.974 24.463 23.303 1.00 41.81 202 GLY A CA 1
ATOM 1547 C C . GLY A 1 202 ? -8.910 23.634 22.595 1.00 41.81 202 GLY A C 1
ATOM 1548 O O . GLY A 1 202 ? -9.139 23.130 21.501 1.00 41.81 202 GLY A O 1
ATOM 1549 N N . ARG A 1 203 ? -7.732 23.509 23.211 1.00 42.72 203 ARG A N 1
ATOM 1550 C CA . ARG A 1 203 ? -6.612 22.678 22.745 1.00 42.72 203 ARG A CA 1
ATOM 1551 C C . ARG A 1 203 ? -7.117 21.233 22.576 1.00 42.72 203 ARG A C 1
ATOM 1553 O O . ARG A 1 203 ? -7.492 20.617 23.568 1.00 42.72 203 ARG A O 1
ATOM 1560 N N . LYS A 1 204 ? -7.191 20.724 21.337 1.00 48.34 204 LYS A N 1
ATOM 1561 C CA . LYS A 1 204 ? -7.623 19.341 21.055 1.00 48.34 204 LYS A CA 1
ATOM 1562 C C . LYS A 1 204 ? -6.697 18.362 21.779 1.00 48.34 204 LYS A C 1
ATOM 1564 O O . LYS A 1 204 ? -5.478 18.471 21.651 1.00 48.34 204 LYS A O 1
ATOM 1569 N N . SER A 1 205 ? -7.275 17.429 22.531 1.00 50.34 205 SER A N 1
ATOM 1570 C CA . SER A 1 205 ? -6.535 16.279 23.049 1.00 50.34 205 SER A CA 1
ATOM 1571 C C . SER A 1 205 ? -6.284 15.291 21.902 1.00 50.34 205 SER A C 1
ATOM 1573 O O . SER A 1 205 ? -7.113 15.171 20.999 1.00 50.34 205 SER A O 1
ATOM 1575 N N . VAL A 1 206 ? -5.155 14.578 21.928 1.00 51.91 206 VAL A N 1
ATOM 1576 C CA . VAL A 1 206 ? -4.839 13.502 20.964 1.00 51.91 206 VAL A CA 1
ATOM 1577 C C . VAL A 1 206 ? -5.921 12.401 20.980 1.00 51.91 206 VAL A C 1
ATOM 1579 O O . VAL A 1 206 ? -6.204 11.796 19.948 1.00 51.91 206 VAL A O 1
ATOM 1582 N N . GLY A 1 207 ? -6.619 12.221 22.110 1.00 55.62 207 GLY A N 1
ATOM 1583 C CA . GLY A 1 207 ? -7.727 11.271 22.257 1.00 55.62 207 GLY A CA 1
ATOM 1584 C C . GLY A 1 207 ? -8.967 11.575 21.402 1.00 55.62 207 GLY A C 1
ATOM 1585 O O . GLY A 1 207 ? -9.646 10.641 20.975 1.00 55.62 207 GLY A O 1
ATOM 1586 N N . ASP A 1 208 ? -9.242 12.846 21.079 1.00 60.19 208 ASP A N 1
ATOM 1587 C CA . ASP A 1 208 ? -10.423 13.234 20.283 1.00 60.19 208 ASP A CA 1
ATOM 1588 C C . ASP A 1 208 ? -10.293 12.774 18.818 1.00 60.19 208 ASP A C 1
ATOM 1590 O O . ASP A 1 208 ? -11.275 12.365 18.201 1.00 60.19 208 ASP A O 1
ATOM 1594 N N . ALA A 1 209 ? -9.082 12.837 18.251 1.00 63.84 209 ALA A N 1
ATOM 1595 C CA . ALA A 1 209 ? -8.831 12.455 16.860 1.00 63.84 209 ALA A CA 1
ATOM 1596 C C . ALA A 1 209 ? -8.844 10.932 16.676 1.00 63.84 209 ALA A C 1
ATOM 1598 O O . ALA A 1 209 ? -9.431 10.448 15.709 1.00 63.84 209 ALA A O 1
ATOM 1599 N N . ARG A 1 210 ? -8.267 10.193 17.637 1.00 73.38 210 ARG A N 1
ATOM 1600 C CA . ARG A 1 210 ? -8.300 8.725 17.673 1.00 73.38 210 ARG A CA 1
ATOM 1601 C C . ARG A 1 210 ? -9.723 8.194 17.682 1.00 73.38 210 ARG A C 1
ATOM 1603 O O . ARG A 1 210 ? -10.082 7.360 16.861 1.00 73.38 210 ARG A O 1
ATOM 1610 N N . THR A 1 211 ? -10.545 8.727 18.583 1.00 74.38 211 THR A N 1
ATOM 1611 C CA . THR A 1 211 ? -11.940 8.299 18.755 1.00 74.38 211 THR A CA 1
ATOM 1612 C C . THR A 1 211 ? -12.752 8.471 17.466 1.00 74.38 211 THR A C 1
ATOM 1614 O O . THR A 1 211 ? -13.563 7.607 17.127 1.00 74.38 211 THR A O 1
ATOM 1617 N N . ALA A 1 212 ? -12.499 9.553 16.719 1.00 78.19 212 ALA A N 1
ATOM 1618 C CA . ALA A 1 212 ? -13.215 9.856 15.484 1.00 78.19 212 ALA A CA 1
ATOM 1619 C C . ALA A 1 212 ? -12.989 8.785 14.406 1.00 78.19 212 ALA A C 1
ATOM 1621 O O . ALA A 1 212 ? -13.942 8.145 13.972 1.00 78.19 212 ALA A O 1
ATOM 1622 N N . TYR A 1 213 ? -11.740 8.527 14.001 1.00 89.50 213 TYR A N 1
ATOM 1623 C CA . TYR A 1 213 ? -11.504 7.561 12.922 1.00 89.50 213 TYR A CA 1
ATOM 1624 C C . TYR A 1 213 ? -11.689 6.109 13.383 1.00 89.50 213 TYR A C 1
ATOM 1626 O O . TYR A 1 213 ? -12.172 5.283 12.613 1.00 89.50 213 TYR A O 1
ATOM 1634 N N . TYR A 1 214 ? -11.352 5.797 14.639 1.00 91.56 214 TYR A N 1
ATOM 1635 C CA . TYR A 1 214 ? -11.430 4.439 15.175 1.00 91.56 214 TYR A CA 1
ATOM 1636 C C . TYR A 1 214 ? -12.864 3.901 15.160 1.00 91.56 214 TYR A C 1
ATOM 1638 O O . TYR A 1 214 ? -13.111 2.800 14.672 1.00 91.56 214 TYR A O 1
ATOM 1646 N N . SER A 1 215 ? -13.826 4.702 15.632 1.00 90.19 215 SER A N 1
ATOM 1647 C CA . SER A 1 215 ? -15.236 4.295 15.662 1.00 90.19 215 SER A CA 1
ATOM 1648 C C . SER A 1 215 ? -15.799 4.027 14.263 1.00 90.19 215 SER A C 1
ATOM 1650 O O . SER A 1 215 ? -16.536 3.063 14.072 1.00 90.19 215 SER A O 1
ATOM 1652 N N . VAL A 1 216 ? -15.417 4.838 13.271 1.00 93.25 216 VAL A N 1
ATOM 1653 C CA . VAL A 1 216 ? -15.838 4.658 11.875 1.00 93.25 216 VAL A CA 1
ATOM 1654 C C . VAL A 1 216 ? -15.281 3.354 11.304 1.00 93.25 216 VAL A C 1
ATOM 1656 O O . VAL A 1 216 ? -16.034 2.598 10.697 1.00 93.25 216 VAL A O 1
ATOM 1659 N N . ILE A 1 217 ? -14.001 3.057 11.551 1.00 94.19 217 ILE A N 1
ATOM 1660 C CA . ILE A 1 217 ? -13.366 1.808 11.106 1.00 94.19 217 ILE A CA 1
ATOM 1661 C C . ILE A 1 217 ? -14.062 0.598 11.736 1.00 94.19 217 ILE A C 1
ATOM 1663 O O . ILE A 1 217 ? -14.488 -0.300 11.026 1.00 94.19 217 ILE A O 1
ATOM 1667 N N . VAL A 1 218 ? -14.248 0.582 13.059 1.00 92.38 218 VAL A N 1
ATOM 1668 C CA . VAL A 1 218 ? -14.897 -0.545 13.758 1.00 92.38 218 VAL A CA 1
ATOM 1669 C C . VAL A 1 218 ? -16.330 -0.784 13.270 1.00 92.38 218 VAL A C 1
ATOM 1671 O O . VAL A 1 218 ? -16.780 -1.929 13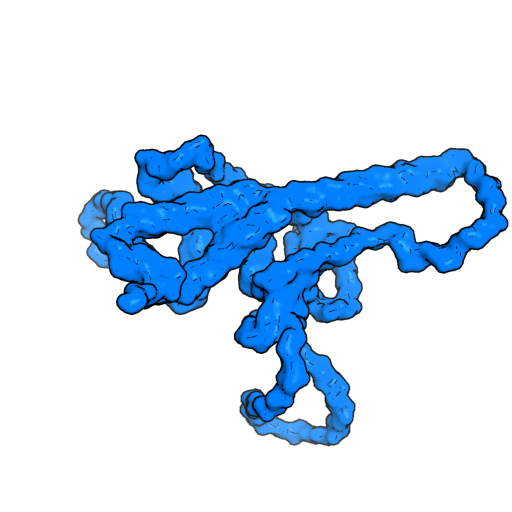.215 1.00 92.38 218 VAL A O 1
ATOM 1674 N N . ASN A 1 219 ? -17.066 0.276 12.932 1.00 91.50 219 ASN A N 1
ATOM 1675 C CA . ASN A 1 219 ? -18.445 0.165 12.451 1.00 91.50 219 ASN A CA 1
ATOM 1676 C C . ASN A 1 219 ? -18.547 -0.403 11.031 1.00 91.50 219 ASN A C 1
ATOM 1678 O O . ASN A 1 219 ? -19.554 -1.032 10.718 1.00 91.50 219 ASN A O 1
ATOM 1682 N N . ASN A 1 220 ? -17.516 -0.202 10.209 1.00 92.19 220 ASN A N 1
ATOM 1683 C CA . ASN A 1 220 ? -17.435 -0.702 8.835 1.00 92.19 220 ASN A CA 1
ATOM 1684 C C . ASN A 1 220 ? -16.526 -1.939 8.708 1.00 92.19 220 ASN A C 1
ATOM 1686 O O . ASN A 1 220 ? -16.189 -2.350 7.598 1.00 92.19 220 ASN A O 1
ATOM 1690 N N . ALA A 1 221 ? -16.088 -2.503 9.833 1.00 91.44 221 ALA A N 1
ATOM 1691 C CA . ALA A 1 221 ? -15.258 -3.692 9.853 1.00 91.44 221 ALA A CA 1
ATOM 1692 C C . ALA A 1 221 ? -16.097 -4.961 9.594 1.00 91.44 221 ALA A C 1
ATOM 1694 O O . ALA A 1 221 ? -17.226 -5.049 10.094 1.00 91.44 221 ALA A O 1
ATOM 1695 N N . PRO A 1 222 ? -15.524 -5.975 8.918 1.00 91.75 222 PRO A N 1
ATOM 1696 C CA . PRO A 1 222 ? -14.115 -6.074 8.512 1.00 91.75 222 PRO A CA 1
ATOM 1697 C C . PRO A 1 222 ? -13.755 -5.360 7.203 1.00 91.75 222 PRO A C 1
ATOM 1699 O O . PRO A 1 222 ? -12.573 -5.137 6.949 1.00 91.75 222 PRO A O 1
ATOM 1702 N N . GLU A 1 223 ? -14.732 -4.983 6.378 1.00 92.06 223 GLU A N 1
ATOM 1703 C CA . GLU A 1 223 ? -14.506 -4.538 5.000 1.00 92.06 223 GLU A CA 1
ATOM 1704 C C . GLU A 1 223 ? -13.606 -3.303 4.912 1.00 92.06 223 GLU A C 1
ATOM 1706 O O . GLU A 1 223 ? -12.766 -3.213 4.011 1.00 92.06 223 GLU A O 1
ATOM 1711 N N . SER A 1 224 ? -13.703 -2.400 5.893 1.00 92.94 224 SER A N 1
ATOM 1712 C CA . SER A 1 224 ? -12.832 -1.227 5.999 1.00 92.94 224 SER A CA 1
ATOM 1713 C C . SER A 1 224 ? -11.341 -1.562 6.084 1.00 92.94 224 SER A C 1
ATOM 1715 O O . SER A 1 224 ? -10.506 -0.717 5.775 1.00 92.94 224 SER A O 1
ATOM 1717 N N . LEU A 1 225 ? -10.991 -2.780 6.513 1.00 94.31 225 LEU A N 1
ATOM 1718 C CA . LEU A 1 225 ? -9.614 -3.235 6.703 1.00 94.31 225 LEU A CA 1
ATOM 1719 C C . LEU A 1 225 ? -9.081 -4.101 5.552 1.00 94.31 225 LEU A C 1
ATOM 1721 O O . LEU A 1 225 ? -7.918 -4.510 5.590 1.00 94.31 225 LEU A O 1
ATOM 1725 N N . ASN A 1 226 ? -9.884 -4.374 4.521 1.00 93.81 226 ASN A N 1
ATOM 1726 C CA . ASN A 1 226 ? -9.476 -5.252 3.422 1.00 93.81 226 ASN A CA 1
ATOM 1727 C C . ASN A 1 226 ? -8.226 -4.724 2.703 1.00 93.81 226 ASN A C 1
ATOM 1729 O O . ASN A 1 226 ? -7.237 -5.443 2.572 1.00 93.81 226 ASN A O 1
ATOM 1733 N N . LEU A 1 227 ? -8.239 -3.448 2.303 1.00 95.12 227 LEU A N 1
ATOM 1734 C CA . LEU A 1 227 ? -7.146 -2.846 1.535 1.00 95.12 227 LEU A CA 1
ATOM 1735 C C . LEU A 1 227 ? -5.856 -2.719 2.359 1.00 95.12 227 LEU A C 1
ATOM 1737 O O . LEU A 1 227 ? -4.773 -3.009 1.860 1.00 95.12 227 LEU A O 1
ATOM 1741 N N . ILE A 1 228 ? -5.946 -2.333 3.633 1.00 95.88 228 ILE A N 1
ATOM 1742 C CA . ILE A 1 228 ? -4.760 -2.239 4.493 1.00 95.88 228 ILE A CA 1
ATOM 1743 C C . ILE A 1 228 ? -4.152 -3.615 4.805 1.00 95.88 228 ILE A C 1
ATOM 1745 O O . ILE A 1 228 ? -2.930 -3.739 4.885 1.00 95.88 228 ILE A O 1
ATOM 1749 N N . THR A 1 229 ? -4.981 -4.654 4.933 1.00 94.69 229 THR A N 1
ATOM 1750 C CA . THR A 1 229 ? -4.511 -6.035 5.117 1.00 94.69 229 THR A CA 1
ATOM 1751 C C . THR A 1 229 ? -3.846 -6.545 3.845 1.00 94.69 229 THR A C 1
ATOM 1753 O O . THR A 1 229 ? -2.778 -7.151 3.903 1.00 94.69 229 THR A O 1
ATOM 1756 N N . GLU A 1 230 ? -4.423 -6.236 2.683 1.00 95.69 230 GLU A N 1
ATOM 1757 C CA . GLU A 1 230 ? -3.802 -6.515 1.393 1.00 95.69 230 GLU A CA 1
ATOM 1758 C C . GLU A 1 230 ? -2.439 -5.824 1.266 1.00 95.69 230 GLU A C 1
ATOM 1760 O O . GLU A 1 230 ? -1.449 -6.475 0.942 1.00 95.69 230 GLU A O 1
ATOM 1765 N N . LEU A 1 231 ? -2.343 -4.533 1.598 1.00 96.44 231 LEU A N 1
ATOM 1766 C CA . LEU A 1 231 ? -1.077 -3.797 1.574 1.00 96.44 231 LEU A CA 1
ATOM 1767 C C . LEU A 1 231 ? -0.038 -4.373 2.538 1.00 96.44 231 LEU A C 1
ATOM 1769 O O . LEU A 1 231 ? 1.147 -4.398 2.202 1.00 96.44 231 LEU A O 1
ATOM 1773 N N . ALA A 1 232 ? -0.450 -4.869 3.707 1.00 95.62 232 ALA A N 1
ATOM 1774 C CA . ALA A 1 232 ? 0.450 -5.569 4.619 1.00 95.62 232 ALA A CA 1
ATOM 1775 C C . ALA A 1 232 ? 1.034 -6.835 3.966 1.00 95.62 232 ALA A C 1
ATOM 1777 O O . ALA A 1 232 ? 2.242 -7.056 4.028 1.00 95.62 232 ALA A O 1
ATOM 1778 N N . MET A 1 233 ? 0.210 -7.622 3.264 1.00 95.44 233 MET A N 1
ATOM 1779 C CA . MET A 1 233 ? 0.669 -8.810 2.532 1.00 95.44 233 MET A CA 1
ATOM 1780 C C . MET A 1 233 ? 1.557 -8.452 1.331 1.00 95.44 233 MET A C 1
ATOM 1782 O O . MET A 1 233 ? 2.613 -9.053 1.143 1.00 95.44 233 MET A O 1
ATOM 1786 N N . LEU A 1 234 ? 1.172 -7.448 0.536 1.00 96.19 234 LEU A N 1
ATOM 1787 C CA . LEU A 1 234 ? 1.949 -6.999 -0.624 1.00 96.19 234 LEU A CA 1
ATOM 1788 C C . LEU A 1 234 ? 3.310 -6.431 -0.219 1.00 96.19 234 LEU A C 1
ATOM 1790 O O . LEU A 1 234 ? 4.316 -6.708 -0.871 1.00 96.19 234 LEU A O 1
ATOM 1794 N N . SER A 1 235 ? 3.350 -5.644 0.856 1.00 95.44 235 SER A N 1
ATOM 1795 C CA . SER A 1 235 ? 4.594 -5.067 1.370 1.00 95.44 235 SER A CA 1
ATOM 1796 C C . SER A 1 235 ? 5.512 -6.113 1.996 1.00 95.44 235 SER A C 1
ATOM 1798 O O . SER A 1 235 ? 6.727 -5.982 1.866 1.00 95.44 235 SER A O 1
ATOM 1800 N N . ASP A 1 236 ? 4.971 -7.168 2.607 1.00 94.81 236 ASP A N 1
ATOM 1801 C CA . ASP A 1 236 ? 5.754 -8.326 3.051 1.00 94.81 236 ASP A CA 1
ATOM 1802 C C . ASP A 1 236 ? 6.349 -9.084 1.853 1.00 94.81 236 ASP A C 1
ATOM 1804 O O . ASP A 1 236 ? 7.560 -9.302 1.805 1.00 94.81 236 ASP A O 1
ATOM 1808 N N . PHE A 1 237 ? 5.533 -9.374 0.831 1.00 94.00 237 PHE A N 1
ATOM 1809 C CA . PHE A 1 237 ? 5.962 -10.080 -0.380 1.00 94.00 237 PHE A CA 1
ATOM 1810 C C . PHE A 1 237 ? 7.052 -9.325 -1.158 1.00 94.00 237 PHE A C 1
ATOM 1812 O O . PHE A 1 237 ? 8.078 -9.898 -1.520 1.00 94.00 237 PHE A O 1
ATOM 1819 N N . LEU A 1 238 ? 6.853 -8.026 -1.402 1.00 94.31 238 LEU A N 1
ATOM 1820 C CA . LEU A 1 238 ? 7.809 -7.171 -2.120 1.00 94.31 238 LEU A CA 1
ATOM 1821 C C . LEU A 1 238 ? 8.965 -6.679 -1.246 1.00 94.31 238 LEU A C 1
ATOM 1823 O O . LEU A 1 238 ? 9.925 -6.089 -1.754 1.00 94.31 238 LEU A O 1
ATOM 1827 N N . ILE A 1 239 ? 8.882 -6.936 0.059 1.00 94.69 239 ILE A N 1
ATOM 1828 C CA . ILE A 1 239 ? 9.846 -6.512 1.066 1.00 94.69 239 ILE A CA 1
ATOM 1829 C C . ILE A 1 239 ? 10.008 -4.980 1.061 1.00 94.69 239 ILE A C 1
ATOM 1831 O O . ILE A 1 239 ? 11.105 -4.431 0.933 1.00 94.69 239 ILE A O 1
ATOM 1835 N N . VAL A 1 240 ? 8.879 -4.282 1.191 1.00 95.62 240 VAL A N 1
ATOM 1836 C CA . VAL A 1 240 ? 8.794 -2.834 1.424 1.00 95.62 240 VAL A CA 1
ATOM 1837 C C . VAL A 1 240 ? 8.673 -2.615 2.931 1.00 95.62 240 VAL A C 1
ATOM 1839 O O . VAL A 1 240 ? 7.587 -2.392 3.468 1.00 95.62 240 VAL A O 1
ATOM 1842 N N . GLU A 1 241 ? 9.804 -2.730 3.628 1.00 93.00 241 GLU A N 1
ATOM 1843 C CA . GLU A 1 241 ? 9.856 -2.766 5.097 1.00 93.00 241 GLU A CA 1
ATOM 1844 C C . GLU A 1 241 ? 9.117 -1.593 5.778 1.00 93.00 241 GLU A C 1
ATOM 1846 O O . GLU A 1 241 ? 8.340 -1.856 6.698 1.00 93.00 241 GLU A O 1
ATOM 1851 N N . PRO A 1 242 ? 9.245 -0.325 5.331 1.00 94.38 242 PRO A N 1
ATOM 1852 C CA . PRO A 1 242 ? 8.530 0.779 5.971 1.00 94.38 242 PRO A CA 1
ATOM 1853 C C . PRO A 1 242 ? 7.003 0.668 5.856 1.00 94.38 242 PRO A C 1
ATOM 1855 O O . PRO A 1 242 ? 6.292 0.948 6.819 1.00 94.38 242 PRO A O 1
ATOM 1858 N N . LEU A 1 243 ? 6.487 0.206 4.710 1.00 96.00 243 LEU A N 1
ATOM 1859 C CA . LEU A 1 243 ? 5.046 0.028 4.500 1.00 96.00 243 LEU A CA 1
ATOM 1860 C C . LEU A 1 243 ? 4.503 -1.137 5.329 1.00 96.00 243 LEU A C 1
ATOM 1862 O O . LEU A 1 243 ? 3.432 -1.036 5.930 1.00 96.00 243 LEU A O 1
ATOM 1866 N N . ARG A 1 244 ? 5.265 -2.228 5.402 1.00 94.50 244 ARG A N 1
ATOM 1867 C CA . ARG A 1 244 ? 4.937 -3.382 6.238 1.00 94.50 244 ARG A CA 1
ATOM 1868 C C . ARG A 1 244 ? 4.850 -2.981 7.707 1.00 94.50 244 ARG A C 1
ATOM 1870 O O . ARG A 1 244 ? 3.850 -3.245 8.365 1.00 94.50 244 ARG A O 1
ATOM 1877 N N . GLN A 1 245 ? 5.862 -2.278 8.216 1.00 93.25 245 GLN A N 1
ATOM 1878 C CA . GLN A 1 245 ? 5.862 -1.785 9.594 1.00 93.25 245 GLN A CA 1
ATOM 1879 C C . GLN A 1 245 ? 4.688 -0.840 9.858 1.00 93.25 245 GLN A C 1
ATOM 1881 O O . GLN A 1 245 ? 4.016 -0.982 10.877 1.00 93.25 245 GLN A O 1
ATOM 1886 N N . LEU A 1 246 ? 4.411 0.083 8.934 1.00 95.00 246 LEU A N 1
ATOM 1887 C CA . LEU A 1 246 ? 3.318 1.044 9.040 1.00 95.00 246 LEU A CA 1
ATOM 1888 C C . LEU A 1 246 ? 1.944 0.359 9.123 1.00 95.00 246 LEU A C 1
ATOM 1890 O O . LEU A 1 246 ? 1.164 0.638 10.035 1.00 95.00 246 LEU A O 1
ATOM 1894 N N . THR A 1 247 ? 1.658 -0.555 8.195 1.00 95.25 247 THR A N 1
ATOM 1895 C CA . THR A 1 247 ? 0.378 -1.281 8.135 1.00 95.25 247 THR A CA 1
ATOM 1896 C C . THR A 1 247 ? 0.198 -2.206 9.339 1.00 95.25 247 THR A C 1
ATOM 1898 O O . THR A 1 247 ? -0.847 -2.161 9.990 1.00 95.25 247 THR A O 1
ATOM 1901 N N . CYS A 1 248 ? 1.229 -2.968 9.723 1.00 93.44 248 CYS A N 1
ATOM 1902 C CA . CYS A 1 248 ? 1.187 -3.818 10.915 1.00 93.44 248 CYS A CA 1
ATOM 1903 C C . CYS A 1 248 ? 1.024 -3.008 12.206 1.00 93.44 248 CYS A C 1
ATOM 1905 O O . CYS A 1 248 ? 0.238 -3.390 13.074 1.00 93.44 248 CYS A O 1
ATOM 1907 N N . ALA A 1 249 ? 1.734 -1.885 12.344 1.00 92.88 249 ALA A N 1
ATOM 1908 C CA . ALA A 1 249 ? 1.596 -1.000 13.494 1.00 92.88 249 ALA A CA 1
ATOM 1909 C C . ALA A 1 249 ? 0.172 -0.444 13.593 1.00 92.88 249 ALA A C 1
ATOM 1911 O O . ALA A 1 249 ? -0.406 -0.429 14.678 1.00 92.88 249 ALA A O 1
ATOM 1912 N N . PHE A 1 250 ? -0.420 -0.026 12.475 1.00 94.06 250 PHE A N 1
ATOM 1913 C CA . PHE A 1 250 ? -1.782 0.497 12.473 1.00 94.06 250 PHE A CA 1
ATOM 1914 C C . PHE A 1 250 ? -2.807 -0.565 12.863 1.00 94.06 250 PHE A C 1
ATOM 1916 O O . PHE A 1 250 ? -3.593 -0.338 13.782 1.00 94.06 250 PHE A O 1
ATOM 1923 N N . LEU A 1 251 ? -2.733 -1.757 12.268 1.00 93.50 251 LEU A N 1
ATOM 1924 C CA . LEU A 1 251 ? -3.594 -2.884 12.635 1.00 93.50 251 LEU A CA 1
ATOM 1925 C C . LEU A 1 251 ? -3.442 -3.265 14.117 1.00 93.50 251 LEU A C 1
ATOM 1927 O O . LEU A 1 251 ? -4.438 -3.438 14.819 1.00 93.50 251 LEU A O 1
ATOM 1931 N N . ALA A 1 252 ? -2.209 -3.318 14.628 1.00 91.75 252 ALA A N 1
ATOM 1932 C CA . ALA A 1 252 ? -1.953 -3.570 16.044 1.00 91.75 252 ALA A CA 1
ATOM 1933 C C . ALA A 1 252 ? -2.526 -2.462 16.943 1.00 91.75 252 ALA A C 1
ATOM 1935 O O . ALA A 1 252 ? -3.053 -2.749 18.015 1.00 91.75 252 ALA A O 1
ATOM 1936 N N . SER A 1 253 ? -2.463 -1.198 16.515 1.00 91.44 253 SER A N 1
ATOM 1937 C CA . SER A 1 253 ? -3.034 -0.073 17.260 1.00 91.44 253 SER A CA 1
ATOM 1938 C C . SER A 1 253 ? -4.560 -0.134 17.340 1.00 91.44 253 SER A C 1
ATOM 1940 O O . SER A 1 253 ? -5.122 0.188 18.393 1.00 91.44 253 SER A O 1
ATOM 1942 N N . LEU A 1 254 ? -5.222 -0.586 16.269 1.00 92.06 254 LEU A N 1
ATOM 1943 C CA . LEU A 1 254 ? -6.661 -0.846 16.270 1.00 92.06 254 LEU A CA 1
ATOM 1944 C C . LEU A 1 254 ? -7.008 -1.990 17.226 1.00 92.06 254 LEU A C 1
ATOM 1946 O O . LEU A 1 254 ? -7.859 -1.823 18.092 1.00 92.06 254 LEU A O 1
ATOM 1950 N N . ALA A 1 255 ? -6.294 -3.115 17.139 1.00 90.56 255 ALA A N 1
ATOM 1951 C CA . ALA A 1 255 ? -6.522 -4.265 18.013 1.00 90.56 255 ALA A CA 1
ATOM 1952 C C . ALA A 1 255 ? -6.325 -3.924 19.502 1.00 90.56 255 ALA A C 1
ATOM 1954 O O . ALA A 1 255 ? -7.132 -4.314 20.339 1.00 90.56 255 ALA A O 1
ATOM 1955 N N . LEU A 1 256 ? -5.292 -3.141 19.836 1.00 88.50 256 LEU A N 1
ATOM 1956 C CA . LEU A 1 256 ? -5.057 -2.631 21.195 1.00 88.50 256 LEU A CA 1
ATOM 1957 C C . LEU A 1 256 ? -6.087 -1.577 21.633 1.00 88.50 256 LEU A C 1
ATOM 1959 O O . LEU A 1 256 ? -6.188 -1.280 22.822 1.00 88.50 256 LEU A O 1
ATOM 1963 N N . GLY A 1 257 ? -6.797 -0.966 20.684 1.00 87.06 257 GLY A N 1
ATOM 1964 C CA . GLY A 1 257 ? -7.895 -0.037 20.939 1.00 87.06 257 GLY A CA 1
ATOM 1965 C C . GLY A 1 257 ? -9.225 -0.725 21.248 1.00 87.06 257 GLY A C 1
ATOM 1966 O O . GLY A 1 257 ? -10.108 -0.066 21.794 1.00 87.06 257 GLY A O 1
ATOM 1967 N N . ALA A 1 258 ? -9.362 -2.020 20.942 1.00 90.00 258 ALA A N 1
ATOM 1968 C CA . ALA A 1 258 ? -10.599 -2.760 21.149 1.00 90.00 258 ALA A CA 1
ATOM 1969 C C . ALA A 1 258 ? -10.954 -2.838 22.638 1.00 90.00 258 ALA A C 1
ATOM 1971 O O . ALA A 1 258 ? -10.184 -3.323 23.467 1.00 90.00 258 ALA A O 1
ATOM 1972 N N . SER A 1 259 ? -12.159 -2.381 22.974 1.00 89.56 259 SER A N 1
ATOM 1973 C CA . SER A 1 259 ? -12.662 -2.352 24.351 1.00 89.56 259 SER A CA 1
ATOM 1974 C C . SER A 1 259 ? -13.205 -3.704 24.820 1.00 89.56 259 SER A C 1
ATOM 1976 O O . SER A 1 259 ? -13.403 -3.925 26.016 1.00 89.56 259 SER A O 1
ATOM 1978 N N . SER A 1 260 ? -13.461 -4.618 23.882 1.00 91.56 260 SER A N 1
ATOM 1979 C CA . SER A 1 260 ? -14.024 -5.938 24.145 1.00 91.56 260 SER A CA 1
ATOM 1980 C C . SER A 1 260 ? -13.561 -6.969 23.119 1.00 91.56 260 SER A C 1
ATOM 1982 O O . SER A 1 260 ? -13.200 -6.641 21.991 1.00 91.56 260 SER A O 1
ATOM 1984 N N . GLU A 1 261 ? -13.649 -8.246 23.489 1.00 92.50 261 GLU A N 1
ATOM 1985 C CA . GLU A 1 261 ? -13.408 -9.358 22.565 1.00 92.50 261 GLU A CA 1
ATOM 1986 C C . GLU A 1 261 ? -14.355 -9.314 21.356 1.00 92.50 261 GLU A C 1
ATOM 1988 O O . GLU A 1 261 ? -13.936 -9.588 20.240 1.00 92.50 261 GLU A O 1
ATOM 1993 N N . ALA A 1 262 ? -15.621 -8.928 21.548 1.00 91.00 262 ALA A N 1
ATOM 1994 C CA . ALA A 1 262 ? -16.592 -8.835 20.455 1.00 91.00 262 ALA A CA 1
ATOM 1995 C C . ALA A 1 262 ? -16.180 -7.795 19.401 1.00 91.00 262 ALA A C 1
ATOM 1997 O O . ALA A 1 262 ? -16.380 -7.999 18.206 1.00 91.00 262 ALA A O 1
ATOM 1998 N N . GLU A 1 263 ? -15.588 -6.690 19.847 1.00 92.06 263 GLU A N 1
ATOM 1999 C CA . GLU A 1 263 ? -15.054 -5.650 18.975 1.00 92.06 263 GLU A CA 1
ATOM 2000 C C . GLU A 1 263 ? -13.808 -6.129 18.222 1.00 92.06 263 GLU A C 1
ATOM 2002 O O . GLU A 1 263 ? -13.705 -5.926 17.015 1.00 92.06 263 GLU A O 1
ATOM 2007 N N . LEU A 1 264 ? -12.909 -6.844 18.908 1.00 92.94 264 LEU A N 1
ATOM 2008 C CA . LEU A 1 264 ? -11.741 -7.464 18.284 1.00 92.94 264 LEU A CA 1
ATOM 2009 C C . LEU A 1 264 ? -12.142 -8.513 17.234 1.00 92.94 264 LEU A C 1
ATOM 2011 O O . LEU A 1 264 ? -11.599 -8.523 16.135 1.00 92.94 264 LEU A O 1
ATOM 2015 N N . LEU A 1 265 ? -13.121 -9.368 17.543 1.00 93.06 265 LEU A N 1
ATOM 2016 C CA . LEU A 1 265 ? -13.649 -10.354 16.599 1.00 93.06 265 LEU A CA 1
ATOM 2017 C C . LEU A 1 265 ? -14.271 -9.675 15.376 1.00 93.06 265 LEU A C 1
ATOM 2019 O O . LEU A 1 265 ? -13.999 -10.101 14.257 1.00 93.06 265 LEU A O 1
ATOM 2023 N N . ARG A 1 266 ? -15.019 -8.579 15.570 1.00 91.94 266 ARG A N 1
ATOM 2024 C CA . ARG A 1 266 ? -15.566 -7.780 14.464 1.00 91.94 266 ARG A CA 1
ATOM 2025 C C . ARG A 1 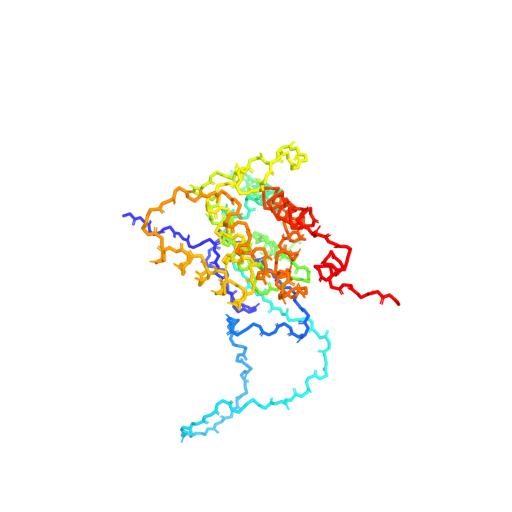266 ? -14.466 -7.214 13.567 1.00 91.94 266 ARG A C 1
ATOM 2027 O O . ARG A 1 266 ? -14.570 -7.346 12.353 1.00 91.94 266 ARG A O 1
ATOM 2034 N N . LEU A 1 267 ? -13.413 -6.632 14.149 1.00 92.62 267 LEU A N 1
ATOM 2035 C CA . LEU A 1 267 ? -12.249 -6.146 13.394 1.00 92.62 267 LEU A CA 1
ATOM 2036 C C . LEU A 1 267 ? -11.616 -7.260 12.547 1.00 92.62 267 LEU A C 1
ATOM 2038 O O . LEU A 1 267 ? -11.210 -7.016 11.416 1.00 92.62 267 LEU A O 1
ATOM 2042 N N . CYS A 1 268 ? -11.583 -8.485 13.068 1.00 90.44 268 CYS A N 1
ATOM 2043 C CA . CYS A 1 268 ? -11.064 -9.657 12.366 1.00 90.44 268 CYS A CA 1
ATOM 2044 C C . CYS A 1 268 ? -12.061 -10.303 11.383 1.00 90.44 268 CYS A C 1
ATOM 2046 O O . CYS A 1 268 ? -11.714 -11.302 10.756 1.00 90.44 268 CYS A O 1
ATOM 2048 N N . GLY A 1 269 ? -13.300 -9.808 11.274 1.00 89.81 269 GLY A N 1
ATOM 2049 C CA . GLY A 1 269 ? -14.350 -10.442 10.465 1.00 89.81 269 GLY A CA 1
ATOM 2050 C C . GLY A 1 269 ? -14.804 -11.804 10.998 1.00 89.81 269 GLY A C 1
ATOM 2051 O O . GLY A 1 269 ? -15.326 -12.630 10.252 1.00 89.81 269 GLY A O 1
ATOM 2052 N N . LEU A 1 270 ? -14.584 -12.062 12.287 1.00 90.12 270 LEU A N 1
ATOM 2053 C CA . LEU A 1 270 ? -14.921 -13.312 12.953 1.00 90.12 270 LEU A CA 1
ATOM 2054 C C . LEU A 1 270 ? -16.229 -13.168 13.733 1.00 90.12 270 LEU A C 1
ATOM 2056 O O . LEU A 1 270 ? -16.507 -12.146 14.359 1.00 90.12 270 LEU A O 1
ATOM 2060 N N . SER A 1 271 ? -17.021 -14.237 13.734 1.00 81.88 271 SER A N 1
ATOM 2061 C CA . SER A 1 271 ? -18.199 -14.378 14.593 1.00 81.88 271 SER A CA 1
ATOM 2062 C C . SER A 1 271 ? -17.905 -15.386 15.699 1.00 81.88 271 SER A C 1
ATOM 2064 O O . SER A 1 271 ? -17.126 -16.319 15.492 1.00 81.88 271 SER A O 1
ATOM 2066 N N . ARG A 1 272 ? -18.518 -15.211 16.877 1.00 71.62 272 ARG A N 1
ATOM 2067 C CA . ARG A 1 272 ? -18.472 -16.260 17.905 1.00 71.62 272 ARG A CA 1
ATOM 2068 C C . ARG A 1 272 ? -19.173 -17.520 17.366 1.00 71.62 272 ARG A C 1
ATOM 2070 O O . ARG A 1 272 ? -20.207 -17.360 16.716 1.00 71.62 272 ARG A O 1
ATOM 2077 N N . PRO A 1 273 ? -18.609 -18.718 17.599 1.00 58.00 273 PRO A N 1
ATOM 2078 C CA . PRO A 1 273 ? -19.260 -19.977 17.251 1.00 58.00 273 PRO A CA 1
ATOM 2079 C C . PRO A 1 273 ? -20.561 -20.192 18.033 1.00 58.00 273 PRO A C 1
ATOM 2081 O O . PRO A 1 273 ? -20.688 -19.636 19.152 1.00 58.00 273 PRO A O 1
#

pLDDT: mean 77.25, std 21.34, range [27.69, 97.56]

Secondary structure (DSSP, 8-state):
-PPPPPSEEEE-TTPPPSSTTEEEEEEEE-TT---TTSPP--------------------------PPEEEEEEEEHHHHTTSHHHHHHHHHHHHHHHHHHHHHHS---PPP-----TTSTT-PPPEEEET--HHHHHHHHHHHHHHHHSPPP---SS--S-HHHHS-HHHHHIIIIISS-HHHHHHHHHHHHHHHHT-SS----HHHHHHHHHHHHHHTTTGGGHHHHHHHHHHHHHT-HHHHHHHHHHHHHHHHH-SSHHHHHHHTT----

Radius of gyration: 23.76 Å; chains: 1; bounding box: 65×50×62 Å

Foldseek 3Di:
DDDDDAQKDWDDPPDDAPDLQWAKAKEWAWPPQDDPPHDDPPPPDDDDDDDDDDDPPDPPDPPPDRGTDIIIMIGGNLLLCLQVQSVVLVVVLVVQVVVVVVVVVVPPCDDDDDDPPVPPRRHRDYHYDYNAHPLLVVLSSVVSVCVVPDPFFDPPDQPPDQVVVRGDPVLVLSCLQSQFPPVLSVQLVVQVVVVVVPDDDDDDDPVSSCVSSLVSPLVPPPRRRPRLVSNLVVCVVSVSPRSVCSSVNVLVSSCVVDPDPCSNCRNVVHDDD

Organism: Trypanosoma cruzi (NCBI:txid5693)